Protein AF-A0A7C3UR69-F1 (afdb_monomer)

Foldseek 3Di:
DDDDDDDDDDDDDDDDPDPPDPDFDAAWADEPAKIQHGQTQFFRARAWMWGAQVVVRWIKIWGAPVVDGQKGKWKDKQNRTDTRGNWAWDDDVNHKIKTWDDDPQKIWIWTWHDDYPDNDIDIDIDIDGRDPDDIDMAIEMEGGTDWMWIDDPDTGTDDFDKAWEDEPPAQFIKIFTDHPHTRDIDTDGDDPRHDYHYPPDDDYDYDDD

Sequence (209 aa):
MFKFLFLLLIVSIISCKEVECQKIKYLATGNEYISIPTIRQNDAGIEKINFILMRYNGLIELSGDGNNHFIMPYIEVNNKCINIKNPKWIRDKFWIPNYNLEYQNIEIKGIIFTPVNERGLVYQLQLTNKSNSSLDLFAGIKVSWNNTYLTIYSHKQIIGNKKVIKPTWLNGIVIEFYTEVPTFAIAFGTEENKLLKIIPKEIFENGND

Nearest PDB structures (foldseek):
  5h3z-assembly1_A  TM=6.238E-01  e=3.292E-01  Lachnoclostridium phytofermentans ISDg
  5h42-assembly1_A  TM=6.127E-01  e=1.457E+00  Lachnoclostridium phytofermentans ISDg

pLDDT: mean 83.24, std 19.53, range [30.81, 97.88]

Secondary structure (DSSP, 8-state):
-------------------------EEEEE-SSEEEEEEETTT--EEEEEEEEGGGTEEEEEE--SSS-SEEEEEEETTEEEPP-SPEEEEETTTEEEEEEEETTEEEEEEEE--TT-SS-EEEEEEEE-SSS---EEEEEEE---EEEEESSSEEEPP-EEEEEE-SSSSEEEEEEESSSEEEEEEEE--TT-EEEESS---EEE---

Radius of gyration: 21.19 Å; Cα contacts (8 Å, |Δi|>4): 435; chains: 1; bounding box: 82×32×46 Å

Mean predicted aligned error: 9.24 Å

Solvent-accessible surface area (backbone atoms only — not comparable to full-atom values): 12362 Å² total; per-residue (Å²): 138,88,81,84,82,84,83,84,82,86,83,80,86,77,86,70,81,81,72,87,64,85,76,85,52,67,44,56,42,54,44,99,50,36,37,31,72,34,32,34,50,52,48,65,24,29,41,33,40,34,33,70,42,75,94,73,68,23,38,36,38,40,21,21,75,82,85,46,35,23,35,29,72,37,39,30,50,73,89,39,77,56,80,64,65,67,43,51,75,47,53,53,96,77,50,33,48,32,34,45,38,78,55,91,55,30,43,39,37,38,38,47,46,34,55,81,100,45,91,50,72,46,78,47,76,46,79,43,79,72,55,99,62,94,76,53,77,46,52,37,40,30,42,19,80,66,43,40,31,42,35,74,93,56,85,38,79,57,85,63,51,75,47,41,32,43,48,88,90,45,62,47,39,32,43,36,39,25,67,95,51,86,71,53,71,49,76,50,73,51,68,90,95,54,51,79,48,67,46,75,87,63,72,74,46,76,51,80,128

Structure (mmCIF, N/CA/C/O backbone):
data_AF-A0A7C3UR69-F1
#
_entry.id   AF-A0A7C3UR69-F1
#
loop_
_atom_site.group_PDB
_atom_site.id
_atom_site.type_symbol
_atom_site.label_atom_id
_atom_site.label_alt_id
_atom_site.label_comp_id
_atom_site.label_asym_id
_atom_site.label_entity_id
_atom_site.label_seq_id
_atom_site.pdbx_PDB_ins_code
_atom_site.Cartn_x
_atom_site.Cartn_y
_atom_site.Cartn_z
_atom_site.occupancy
_atom_site.B_iso_or_equiv
_atom_site.auth_seq_id
_atom_site.auth_comp_id
_atom_site.auth_asym_id
_atom_site.auth_atom_id
_atom_site.pdbx_PDB_model_num
ATOM 1 N N . MET A 1 1 ? 55.865 -8.353 -17.029 1.00 38.75 1 MET A N 1
ATOM 2 C CA . MET A 1 1 ? 56.286 -7.300 -16.080 1.00 38.75 1 MET A CA 1
ATOM 3 C C . MET A 1 1 ? 55.033 -6.775 -15.384 1.00 38.75 1 MET A C 1
ATOM 5 O O . MET A 1 1 ? 54.351 -5.920 -15.928 1.00 38.75 1 MET A O 1
ATOM 9 N N . PHE A 1 2 ? 54.654 -7.383 -14.256 1.00 32.25 2 PHE A N 1
ATOM 10 C CA . PHE A 1 2 ? 53.452 -7.023 -13.494 1.00 32.25 2 PHE A CA 1
ATOM 11 C C . PHE A 1 2 ? 53.776 -5.860 -12.548 1.00 32.25 2 PHE A C 1
ATOM 13 O O . PHE A 1 2 ? 54.676 -5.980 -11.722 1.00 32.25 2 PHE A O 1
ATOM 20 N N . LYS A 1 3 ? 53.052 -4.742 -12.661 1.00 35.66 3 LYS A N 1
ATOM 21 C CA . LYS A 1 3 ? 53.040 -3.668 -11.657 1.00 35.66 3 LYS A CA 1
ATOM 22 C C . LYS A 1 3 ? 51.684 -3.705 -10.958 1.00 35.66 3 LYS A C 1
ATOM 24 O O . LYS A 1 3 ? 50.692 -3.253 -11.517 1.00 35.66 3 LYS A O 1
ATOM 29 N N . PHE A 1 4 ? 51.650 -4.272 -9.755 1.00 34.94 4 PHE A N 1
ATOM 30 C CA . PHE A 1 4 ? 50.529 -4.103 -8.835 1.00 34.94 4 PHE A CA 1
ATOM 31 C C . PHE A 1 4 ? 50.637 -2.722 -8.181 1.00 34.94 4 PHE A C 1
ATOM 33 O O . PHE A 1 4 ? 51.662 -2.385 -7.590 1.00 34.94 4 PHE A O 1
ATOM 40 N N . LEU A 1 5 ? 49.583 -1.921 -8.323 1.00 35.44 5 LEU A N 1
ATOM 41 C CA . LEU A 1 5 ? 49.396 -0.653 -7.629 1.00 35.44 5 LEU A CA 1
ATOM 42 C C . LEU A 1 5 ? 48.752 -0.967 -6.268 1.00 35.44 5 LEU A C 1
ATOM 44 O O . LEU A 1 5 ? 47.616 -1.431 -6.220 1.00 35.44 5 LEU A O 1
ATOM 48 N N . PHE A 1 6 ? 49.480 -0.765 -5.170 1.00 35.78 6 PHE A N 1
ATOM 49 C CA . PHE A 1 6 ? 48.919 -0.861 -3.819 1.00 35.78 6 PHE A CA 1
ATOM 50 C C . PHE A 1 6 ? 48.118 0.412 -3.512 1.00 35.78 6 PHE A C 1
ATOM 52 O O . PHE A 1 6 ? 48.671 1.511 -3.528 1.00 35.78 6 PHE A O 1
ATOM 59 N N . LEU A 1 7 ? 46.822 0.263 -3.227 1.00 34.69 7 LEU A N 1
ATOM 60 C CA . LEU A 1 7 ? 45.967 1.336 -2.719 1.00 34.69 7 LEU A CA 1
ATOM 61 C C . LEU A 1 7 ? 46.032 1.319 -1.182 1.00 34.69 7 LEU A C 1
ATOM 63 O O . LEU A 1 7 ? 45.623 0.342 -0.555 1.00 34.69 7 LEU A O 1
ATOM 67 N N . LEU A 1 8 ? 46.569 2.379 -0.577 1.00 31.52 8 LEU A N 1
ATOM 68 C CA . LEU A 1 8 ? 46.604 2.564 0.875 1.00 31.52 8 LEU A CA 1
ATOM 69 C C . LEU A 1 8 ? 45.268 3.181 1.323 1.00 31.52 8 LEU A C 1
ATOM 71 O O . LEU A 1 8 ? 44.929 4.282 0.892 1.00 31.52 8 LEU A O 1
ATOM 75 N N . LEU A 1 9 ? 44.502 2.486 2.166 1.00 31.36 9 LEU A N 1
ATOM 76 C CA . LEU A 1 9 ? 43.210 2.959 2.673 1.00 31.36 9 LEU A CA 1
ATOM 77 C C . LEU A 1 9 ? 43.389 3.410 4.128 1.00 31.36 9 LEU A C 1
ATOM 79 O O . LEU A 1 9 ? 43.529 2.588 5.030 1.00 31.36 9 LEU A O 1
ATOM 83 N N . ILE A 1 10 ? 43.438 4.725 4.351 1.00 40.34 10 ILE A N 1
ATOM 84 C CA . ILE A 1 10 ? 43.471 5.322 5.692 1.00 40.34 10 ILE A CA 1
ATOM 85 C C . ILE A 1 10 ? 42.020 5.483 6.154 1.00 40.34 10 ILE A C 1
ATOM 87 O O . ILE A 1 10 ? 41.283 6.304 5.612 1.00 40.34 10 ILE A O 1
ATOM 91 N N . VAL A 1 11 ? 41.601 4.688 7.141 1.00 36.97 11 VAL A N 1
ATOM 92 C CA . VAL A 1 11 ? 40.293 4.830 7.795 1.00 36.97 11 VAL A CA 1
ATOM 93 C C . VAL A 1 11 ? 40.467 5.673 9.054 1.00 36.97 11 VAL A C 1
ATOM 95 O O . VAL A 1 11 ? 40.941 5.190 10.079 1.00 36.97 11 VAL A O 1
ATOM 98 N N . SER A 1 12 ? 40.062 6.936 8.983 1.00 30.81 12 SER A N 1
ATOM 99 C CA . SER A 1 12 ? 39.902 7.798 10.156 1.00 30.81 12 SER A CA 1
ATOM 100 C C . SER A 1 12 ? 38.480 7.620 10.692 1.00 30.81 12 SER A C 1
ATOM 102 O O . SER A 1 12 ? 37.527 8.110 10.089 1.00 30.81 12 SER A O 1
ATOM 104 N N . ILE A 1 13 ? 38.308 6.909 11.809 1.00 44.84 13 ILE A N 1
ATOM 105 C CA . ILE A 1 13 ? 37.002 6.794 12.477 1.00 44.84 13 ILE A CA 1
ATOM 106 C C . ILE A 1 13 ? 36.775 8.072 13.288 1.00 44.84 13 ILE A C 1
ATOM 108 O O . ILE A 1 13 ? 37.295 8.224 14.391 1.00 44.84 13 ILE A O 1
ATOM 112 N N . ILE A 1 14 ? 35.993 9.002 12.740 1.00 46.53 14 ILE A N 1
ATOM 113 C CA . ILE A 1 14 ? 35.429 10.114 13.507 1.00 46.53 14 ILE A CA 1
ATOM 114 C C . ILE A 1 14 ? 34.143 9.587 14.146 1.00 46.53 14 ILE A C 1
ATOM 116 O O . ILE A 1 14 ? 33.137 9.395 13.467 1.00 46.53 14 ILE A O 1
ATOM 120 N N . SER A 1 15 ? 34.183 9.315 15.451 1.00 37.56 15 SER A N 1
ATOM 121 C CA . SER A 1 15 ? 32.980 8.993 16.223 1.00 37.56 15 SER A CA 1
ATOM 122 C C . SER A 1 15 ? 32.136 10.261 16.368 1.00 37.56 15 SER A C 1
ATOM 124 O O . SER A 1 15 ? 32.450 11.149 17.161 1.00 37.56 15 SER A O 1
ATOM 126 N N . CYS A 1 16 ? 31.095 10.382 15.543 1.00 35.00 16 CYS A N 1
ATOM 127 C CA . CYS A 1 16 ? 30.062 11.399 15.695 1.00 35.00 16 CYS A CA 1
ATOM 128 C C . CYS A 1 16 ? 28.986 10.834 16.633 1.00 35.00 16 CYS A C 1
ATOM 130 O O . CYS A 1 16 ? 28.477 9.742 16.385 1.00 35.00 16 CYS A O 1
ATOM 132 N N . LYS A 1 17 ? 28.667 11.548 17.721 1.00 40.09 17 LYS A N 1
ATOM 133 C CA . LYS A 1 17 ? 27.571 11.186 18.635 1.00 40.09 17 LYS A CA 1
ATOM 134 C C . LYS A 1 17 ? 26.289 10.966 17.828 1.00 40.09 17 LYS A C 1
ATOM 136 O O . LYS A 1 17 ? 25.877 11.865 17.097 1.00 40.09 17 LYS A O 1
ATOM 141 N N . GLU A 1 18 ? 25.665 9.800 17.990 1.00 45.72 18 GLU A N 1
ATOM 142 C CA . GLU A 1 18 ? 24.335 9.525 17.449 1.00 45.72 18 GLU A CA 1
ATOM 143 C C . GLU A 1 18 ? 23.361 10.578 17.988 1.00 45.72 18 GLU A C 1
ATOM 145 O O . GLU A 1 18 ? 23.031 10.613 19.173 1.00 45.72 18 GLU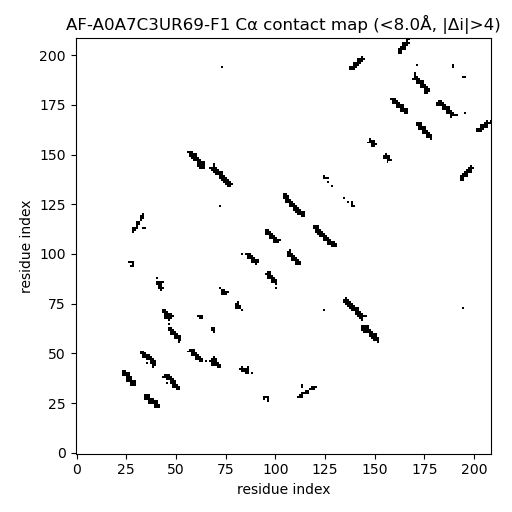 A O 1
ATOM 150 N N . VAL A 1 19 ? 22.928 11.478 17.108 1.00 49.34 19 VAL A N 1
ATOM 151 C CA . VAL A 1 19 ? 21.711 12.250 17.329 1.00 49.34 19 VAL A CA 1
ATOM 152 C C . VA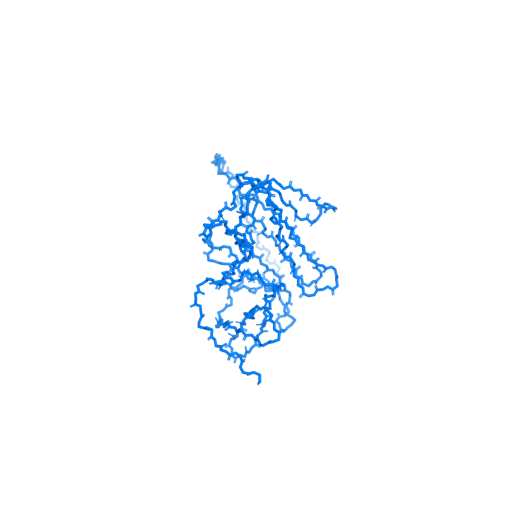L A 1 19 ? 20.585 11.228 17.333 1.00 49.34 19 VAL A C 1
ATOM 154 O O . VAL A 1 19 ? 20.427 10.480 16.367 1.00 49.34 19 VAL A O 1
ATOM 157 N N . GLU A 1 20 ? 19.829 11.168 18.425 1.00 42.66 20 GLU A N 1
ATOM 158 C CA . GLU A 1 20 ? 18.689 10.269 18.582 1.00 42.66 20 GLU A CA 1
ATOM 159 C C . GLU A 1 20 ? 17.540 10.740 17.667 1.00 42.66 20 GLU A C 1
ATOM 161 O O . GLU A 1 20 ? 16.547 11.331 18.084 1.00 42.66 20 GLU A O 1
ATOM 166 N N . CYS A 1 21 ? 17.703 10.538 16.360 1.00 47.34 21 CYS A N 1
ATOM 167 C CA . CYS A 1 21 ? 16.632 10.677 15.391 1.00 47.34 21 CYS A CA 1
ATOM 168 C C . CYS A 1 21 ? 15.616 9.575 15.686 1.00 47.34 21 CYS A C 1
ATOM 170 O O . CYS A 1 21 ? 15.978 8.398 15.727 1.00 47.34 21 CYS A O 1
ATOM 172 N N . GLN A 1 22 ? 14.342 9.934 15.871 1.00 55.78 22 GLN A N 1
ATOM 173 C CA . GLN A 1 22 ? 13.261 8.956 15.978 1.00 55.78 22 GLN A CA 1
ATOM 174 C C . GLN A 1 22 ? 13.346 7.977 14.800 1.00 55.78 22 GLN A C 1
ATOM 176 O O . GLN A 1 22 ? 13.063 8.325 13.653 1.00 55.78 22 GLN A O 1
ATOM 181 N N . LYS A 1 23 ? 13.795 6.750 15.077 1.00 73.31 23 LYS A N 1
ATOM 182 C CA . LYS A 1 23 ? 14.054 5.748 14.046 1.00 73.31 23 LYS A CA 1
ATOM 183 C C . LYS A 1 23 ? 12.719 5.299 13.465 1.00 73.31 23 LYS A C 1
ATOM 185 O O . LYS A 1 23 ? 11.963 4.588 14.129 1.00 73.31 23 LYS A O 1
ATOM 190 N N . ILE A 1 24 ? 12.425 5.725 12.238 1.00 83.62 24 ILE A N 1
ATOM 191 C CA . ILE A 1 24 ? 11.232 5.281 11.514 1.00 83.62 24 ILE A CA 1
ATOM 192 C C . ILE A 1 24 ? 11.308 3.758 11.376 1.00 83.62 24 ILE A C 1
ATOM 194 O O . ILE A 1 24 ? 12.314 3.209 10.921 1.00 83.62 24 ILE A O 1
ATOM 198 N N . LYS A 1 25 ? 10.256 3.067 11.823 1.00 93.56 25 LYS A N 1
ATOM 199 C CA . LYS A 1 25 ? 10.169 1.606 11.777 1.00 93.56 25 LYS A CA 1
ATOM 200 C C . LYS A 1 25 ? 9.335 1.168 10.583 1.00 93.56 25 LYS A C 1
ATOM 202 O O . LYS A 1 25 ? 8.234 1.680 10.369 1.00 93.56 25 LYS A O 1
ATOM 207 N N . TYR A 1 26 ? 9.838 0.166 9.875 1.00 95.12 26 TYR A N 1
ATOM 208 C CA . TYR A 1 26 ? 9.178 -0.424 8.719 1.00 95.12 26 TYR A CA 1
ATOM 209 C C . TYR A 1 26 ? 8.839 -1.895 8.957 1.00 95.12 26 TYR A C 1
ATOM 211 O O . TYR A 1 26 ? 9.453 -2.576 9.786 1.00 95.12 26 TYR A O 1
ATOM 219 N N . LEU A 1 27 ? 7.833 -2.379 8.241 1.00 96.38 27 LEU A N 1
ATOM 220 C CA . LEU A 1 27 ? 7.552 -3.794 8.034 1.00 96.38 27 LEU A CA 1
ATOM 221 C C . LEU A 1 27 ? 7.692 -4.103 6.543 1.00 96.38 27 LEU A C 1
ATOM 223 O O . LEU A 1 27 ? 7.579 -3.205 5.711 1.00 96.38 27 LEU A O 1
ATOM 227 N N . ALA A 1 28 ? 7.912 -5.375 6.231 1.00 95.88 28 ALA A N 1
ATOM 228 C CA . ALA A 1 28 ? 7.977 -5.860 4.865 1.00 95.88 28 ALA A CA 1
ATOM 229 C C . ALA A 1 28 ? 7.119 -7.118 4.711 1.00 95.88 28 ALA A C 1
ATOM 231 O O . ALA A 1 28 ? 6.954 -7.879 5.668 1.00 95.88 28 ALA A O 1
ATOM 232 N N . THR A 1 29 ? 6.583 -7.319 3.511 1.00 96.38 29 THR A N 1
ATOM 233 C CA . THR A 1 29 ? 5.909 -8.551 3.079 1.00 96.38 29 THR A CA 1
ATOM 234 C C . THR A 1 29 ? 6.045 -8.692 1.561 1.00 96.38 29 THR A C 1
ATOM 236 O O . THR A 1 29 ? 6.424 -7.734 0.887 1.00 96.38 29 THR A O 1
ATOM 239 N N . GLY A 1 30 ? 5.791 -9.869 1.005 1.00 95.88 30 GLY A N 1
ATOM 240 C CA . GLY A 1 30 ? 5.949 -10.118 -0.425 1.00 95.88 30 GLY A CA 1
ATOM 241 C C . GLY A 1 30 ? 5.691 -11.572 -0.797 1.00 95.88 30 GLY A C 1
ATOM 242 O O . GLY A 1 30 ? 5.688 -12.447 0.069 1.00 95.88 30 GLY A O 1
ATOM 243 N N . ASN A 1 31 ? 5.504 -11.796 -2.093 1.00 95.00 31 ASN A N 1
ATOM 244 C CA . ASN A 1 31 ? 5.402 -13.107 -2.718 1.00 95.00 31 ASN A CA 1
ATOM 245 C C . ASN A 1 31 ? 6.401 -13.199 -3.890 1.00 95.00 31 ASN A C 1
ATOM 247 O O . ASN A 1 31 ? 7.288 -12.357 -4.041 1.00 95.00 31 ASN A O 1
ATOM 251 N N . GLU A 1 32 ? 6.277 -14.225 -4.724 1.00 94.00 32 GLU A N 1
ATOM 252 C CA . GLU A 1 32 ? 7.144 -14.475 -5.877 1.00 94.00 32 GLU A CA 1
ATOM 253 C C . GLU A 1 32 ? 7.015 -13.452 -7.025 1.00 94.00 32 GLU A C 1
ATOM 255 O O . GLU A 1 32 ? 7.870 -13.425 -7.911 1.00 94.00 32 GLU A O 1
ATOM 260 N N . TYR A 1 33 ? 5.987 -12.596 -7.015 1.00 95.00 33 TYR A N 1
ATOM 261 C CA . TYR A 1 33 ? 5.720 -11.607 -8.068 1.00 95.00 33 TYR A CA 1
ATOM 262 C C . TYR A 1 33 ? 5.932 -10.160 -7.619 1.00 95.00 33 TYR A C 1
ATOM 264 O O . TYR A 1 33 ? 6.411 -9.335 -8.400 1.00 95.00 33 TYR A O 1
ATOM 272 N N . ILE A 1 34 ? 5.554 -9.838 -6.382 1.00 96.62 34 ILE A N 1
ATOM 273 C CA . ILE A 1 34 ? 5.544 -8.479 -5.847 1.00 96.62 34 ILE A CA 1
ATOM 274 C C . ILE A 1 34 ? 6.063 -8.455 -4.410 1.00 96.62 34 ILE A C 1
ATOM 276 O O . ILE A 1 34 ? 5.787 -9.332 -3.593 1.00 96.62 34 ILE A O 1
ATOM 280 N N . SER A 1 35 ? 6.800 -7.401 -4.084 1.00 96.75 35 SER A N 1
ATOM 281 C CA . SER A 1 35 ? 7.308 -7.139 -2.742 1.0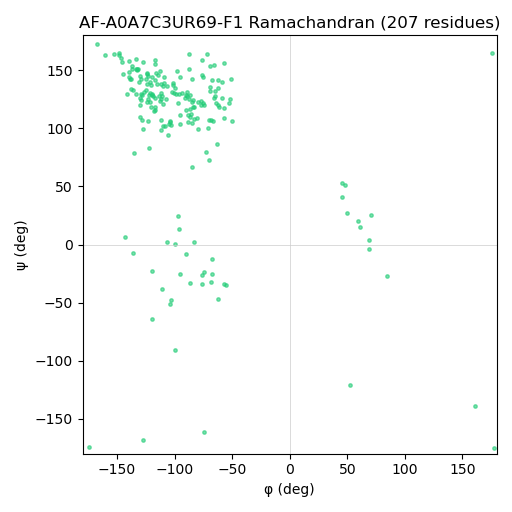0 96.75 35 SER A CA 1
ATOM 282 C C . SER A 1 35 ? 6.871 -5.764 -2.254 1.00 96.75 35 SER A C 1
ATOM 284 O O . SER A 1 35 ? 6.744 -4.814 -3.026 1.00 96.75 35 SER A O 1
ATOM 286 N N . ILE A 1 36 ? 6.651 -5.668 -0.948 1.00 97.56 36 ILE A N 1
ATOM 287 C CA . ILE A 1 36 ? 6.263 -4.458 -0.230 1.00 97.56 36 ILE A CA 1
ATOM 288 C C . ILE A 1 36 ? 7.340 -4.219 0.835 1.00 97.56 36 ILE A C 1
ATOM 290 O O . ILE A 1 36 ? 7.187 -4.666 1.974 1.00 97.56 36 ILE A O 1
ATOM 294 N N . PRO A 1 37 ? 8.476 -3.595 0.478 1.00 95.81 37 PRO A N 1
ATOM 295 C CA . PRO A 1 37 ? 9.633 -3.496 1.369 1.00 95.81 37 PRO A CA 1
ATOM 296 C C . PRO A 1 37 ? 9.454 -2.485 2.511 1.00 95.81 37 PRO A C 1
ATOM 298 O O . PRO A 1 37 ? 10.139 -2.591 3.528 1.00 95.81 37 PRO A O 1
ATOM 301 N N . THR A 1 38 ? 8.570 -1.496 2.351 1.00 96.25 38 THR A N 1
ATOM 302 C CA . THR A 1 38 ? 8.467 -0.349 3.265 1.00 96.25 38 THR A CA 1
ATOM 303 C C . THR A 1 38 ? 7.018 -0.027 3.625 1.00 96.25 38 THR A C 1
ATOM 305 O O . THR A 1 38 ? 6.414 0.924 3.134 1.00 96.25 38 THR A O 1
ATOM 308 N N . ILE A 1 39 ? 6.461 -0.813 4.548 1.00 97.31 39 ILE A N 1
ATOM 309 C CA . ILE A 1 39 ? 5.219 -0.478 5.257 1.00 97.31 39 ILE A CA 1
ATOM 310 C C . ILE A 1 39 ? 5.598 0.329 6.496 1.00 97.31 39 ILE A C 1
ATOM 312 O O . ILE A 1 39 ? 6.210 -0.206 7.425 1.00 97.31 39 ILE A O 1
ATOM 316 N N . ARG A 1 40 ? 5.260 1.616 6.532 1.00 95.94 40 ARG A N 1
ATOM 317 C CA . ARG A 1 40 ? 5.608 2.497 7.647 1.00 95.94 40 ARG A CA 1
ATOM 318 C C . ARG A 1 40 ? 4.723 2.212 8.855 1.00 95.94 40 ARG A C 1
ATOM 320 O O . ARG A 1 40 ? 3.505 2.354 8.807 1.00 95.94 40 ARG A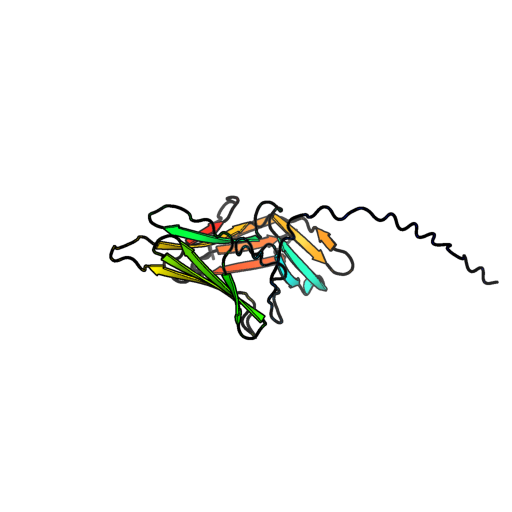 O 1
ATOM 327 N N . GLN A 1 41 ? 5.340 1.858 9.982 1.00 95.94 41 GLN A N 1
ATOM 328 C CA . GLN A 1 41 ? 4.586 1.469 11.176 1.00 95.94 41 GLN A CA 1
ATOM 329 C C . GLN A 1 41 ? 3.805 2.625 11.808 1.00 95.94 41 GLN A C 1
ATOM 331 O O . GLN A 1 41 ? 2.812 2.383 12.484 1.00 95.94 41 GLN A O 1
ATOM 336 N N . ASN A 1 42 ? 4.238 3.871 11.613 1.00 95.00 42 ASN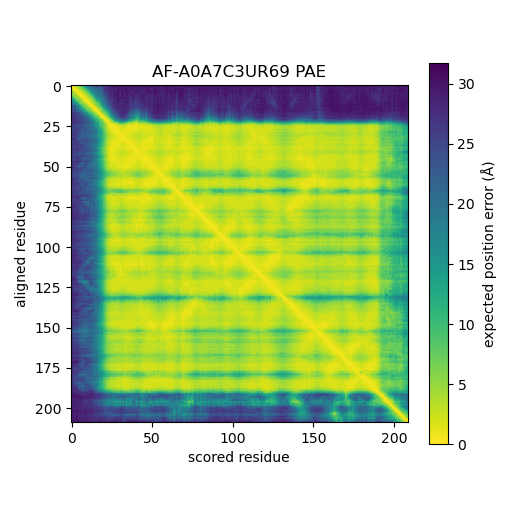 A N 1
ATOM 337 C CA . ASN A 1 42 ? 3.599 5.024 12.246 1.00 95.00 42 ASN A CA 1
ATOM 338 C C . ASN A 1 42 ? 2.188 5.293 11.700 1.00 95.00 42 ASN A C 1
ATOM 340 O O . ASN A 1 42 ? 1.333 5.769 12.433 1.00 95.00 42 ASN A O 1
ATOM 344 N N . ASP A 1 43 ? 1.931 5.012 10.428 1.00 95.06 43 ASP A N 1
ATOM 345 C CA . ASP A 1 43 ? 0.693 5.429 9.761 1.00 95.06 43 ASP A CA 1
ATOM 346 C C . ASP A 1 43 ? 0.140 4.402 8.766 1.00 95.06 43 ASP A C 1
ATOM 348 O O . ASP A 1 43 ? -0.848 4.673 8.088 1.00 95.06 43 ASP A O 1
ATOM 352 N N . ALA A 1 44 ? 0.743 3.211 8.715 1.00 96.44 44 ALA A N 1
ATOM 353 C CA . ALA A 1 44 ? 0.342 2.094 7.863 1.00 96.44 44 ALA A CA 1
ATOM 354 C C . ALA A 1 44 ? 0.357 2.401 6.353 1.00 96.44 44 ALA A C 1
ATOM 356 O O . ALA A 1 44 ? -0.270 1.687 5.565 1.00 96.44 44 ALA A O 1
ATOM 357 N N . GLY A 1 45 ? 1.094 3.438 5.947 1.00 96.31 45 GLY A N 1
ATOM 358 C CA . GLY A 1 45 ? 1.361 3.740 4.547 1.00 96.31 45 GLY A CA 1
ATOM 359 C C . GLY A 1 45 ? 2.406 2.797 3.950 1.00 96.31 45 GLY A C 1
ATOM 360 O O . GLY A 1 45 ? 3.356 2.389 4.620 1.00 96.31 45 GLY A O 1
ATOM 361 N N . ILE A 1 46 ? 2.222 2.446 2.682 1.00 97.38 46 ILE A N 1
ATOM 362 C CA . ILE A 1 46 ? 3.191 1.720 1.865 1.00 97.38 46 ILE A CA 1
ATOM 363 C C . ILE A 1 46 ? 3.976 2.757 1.071 1.00 97.38 46 ILE A C 1
ATOM 365 O O . ILE A 1 46 ? 3.438 3.391 0.163 1.00 97.38 46 ILE A O 1
ATOM 369 N N . GLU A 1 47 ? 5.255 2.922 1.387 1.00 96.50 47 GLU A N 1
ATOM 370 C CA . GLU A 1 47 ? 6.101 3.890 0.688 1.00 96.50 47 GLU A CA 1
ATOM 371 C C . GLU A 1 47 ? 6.519 3.382 -0.692 1.00 96.50 47 GLU A C 1
ATOM 373 O O . GLU A 1 47 ? 6.660 4.183 -1.618 1.00 96.50 47 GLU A O 1
ATOM 378 N N . LYS A 1 48 ? 6.724 2.064 -0.819 1.00 96.38 48 LYS A N 1
ATOM 379 C CA . LYS A 1 48 ? 7.272 1.436 -2.021 1.00 96.38 48 LYS A CA 1
ATOM 380 C C . LYS A 1 48 ? 6.653 0.071 -2.293 1.00 96.38 48 LYS A C 1
ATOM 382 O O . LYS A 1 48 ? 6.379 -0.682 -1.355 1.00 96.38 48 LYS A O 1
ATOM 387 N N . ILE A 1 49 ? 6.512 -0.263 -3.572 1.00 97.50 49 ILE A N 1
ATOM 388 C CA . ILE A 1 49 ? 6.275 -1.632 -4.045 1.00 97.50 49 ILE A CA 1
ATOM 389 C C . ILE A 1 49 ? 7.261 -1.970 -5.154 1.00 97.50 49 ILE A C 1
ATOM 391 O O . ILE A 1 49 ? 7.578 -1.103 -5.971 1.00 97.50 49 ILE A O 1
ATOM 395 N N . ASN A 1 50 ? 7.702 -3.229 -5.210 1.00 97.50 50 ASN A N 1
ATOM 396 C CA . ASN A 1 50 ? 8.627 -3.676 -6.244 1.00 97.50 50 ASN A CA 1
ATOM 397 C C . ASN A 1 50 ? 8.144 -4.948 -6.936 1.00 97.50 50 ASN A C 1
ATOM 399 O O . ASN A 1 50 ? 7.646 -5.858 -6.277 1.00 97.50 50 ASN A O 1
ATOM 403 N N . PHE A 1 51 ? 8.367 -5.044 -8.242 1.00 97.38 51 PHE A N 1
ATOM 404 C CA . PHE A 1 51 ? 8.115 -6.240 -9.048 1.00 97.38 51 PHE A CA 1
ATOM 405 C C . PHE A 1 51 ? 9.164 -6.355 -10.154 1.00 97.38 51 PHE A C 1
ATOM 407 O O . PHE A 1 51 ? 9.786 -5.365 -10.542 1.00 97.38 51 PHE A O 1
ATOM 414 N N . ILE A 1 52 ? 9.390 -7.561 -10.670 1.00 95.75 52 ILE A N 1
ATOM 415 C CA . ILE A 1 52 ? 10.372 -7.764 -11.739 1.00 95.75 52 ILE A CA 1
ATOM 416 C C . ILE A 1 52 ? 9.691 -7.589 -13.094 1.00 95.75 52 ILE A C 1
ATOM 418 O O . ILE A 1 52 ? 8.691 -8.245 -13.385 1.00 95.75 52 ILE A O 1
ATOM 422 N N . LEU A 1 53 ? 10.264 -6.745 -13.952 1.00 94.19 53 LEU A N 1
ATOM 423 C CA . LEU A 1 53 ? 9.815 -6.599 -15.330 1.00 94.19 53 LEU A CA 1
ATOM 424 C C . LEU A 1 53 ? 10.782 -7.314 -16.274 1.00 94.19 53 LEU A C 1
ATOM 426 O O . LEU A 1 53 ? 11.874 -6.825 -16.564 1.00 94.19 53 LEU A O 1
ATOM 430 N N . MET A 1 54 ? 10.350 -8.468 -16.787 1.00 89.62 54 MET A N 1
ATOM 431 C CA . MET A 1 54 ? 11.167 -9.346 -17.638 1.00 89.62 54 MET A CA 1
ATOM 432 C C . MET A 1 54 ? 11.699 -8.649 -18.894 1.00 89.62 54 MET A C 1
ATOM 434 O O . MET A 1 54 ? 12.829 -8.898 -19.290 1.00 89.62 54 MET A O 1
ATOM 438 N N . ARG A 1 55 ? 10.949 -7.708 -19.485 1.00 89.50 55 ARG A N 1
ATOM 439 C CA . ARG A 1 55 ? 11.423 -6.930 -20.646 1.00 89.50 55 ARG A CA 1
ATOM 440 C C . ARG A 1 55 ? 12.759 -6.220 -20.381 1.00 89.50 55 ARG A C 1
ATOM 442 O O . ARG A 1 55 ? 13.561 -6.097 -21.300 1.00 89.50 55 ARG A O 1
ATOM 449 N N . TYR A 1 56 ? 12.990 -5.757 -19.153 1.00 88.25 56 TYR A N 1
ATOM 450 C CA . TYR A 1 56 ? 14.229 -5.076 -18.767 1.00 88.25 56 TYR A CA 1
ATOM 451 C C . TYR A 1 56 ? 15.150 -5.934 -17.898 1.00 88.25 56 TYR A C 1
ATOM 453 O O . TYR A 1 56 ? 16.196 -5.441 -17.484 1.00 88.25 56 TYR A O 1
ATOM 461 N N . ASN A 1 57 ? 14.779 -7.190 -17.609 1.00 92.00 57 ASN A N 1
ATOM 462 C CA . ASN A 1 57 ? 15.496 -8.077 -16.685 1.00 92.00 57 ASN A CA 1
ATOM 463 C C . ASN A 1 57 ? 15.888 -7.375 -15.373 1.00 92.00 57 ASN A C 1
ATOM 465 O O . ASN A 1 57 ? 17.004 -7.526 -14.878 1.00 92.00 57 ASN A O 1
ATOM 469 N N . GLY A 1 58 ? 14.979 -6.560 -14.835 1.00 95.19 58 GLY A N 1
ATOM 470 C CA . GLY A 1 58 ? 15.273 -5.699 -13.699 1.00 95.19 58 GLY A CA 1
ATOM 471 C C . GLY A 1 58 ? 14.085 -5.500 -12.777 1.00 95.19 58 GLY A C 1
ATOM 472 O O . GLY A 1 58 ? 12.927 -5.720 -13.145 1.00 95.19 58 GLY A O 1
ATOM 473 N N . LEU A 1 59 ? 14.405 -5.081 -11.558 1.00 97.19 59 LEU A N 1
ATOM 474 C CA . LEU A 1 59 ? 13.432 -4.749 -10.533 1.00 97.19 59 LEU A CA 1
ATOM 475 C C . LEU A 1 59 ? 12.885 -3.346 -10.794 1.00 97.19 59 LEU A C 1
ATOM 477 O O . LEU A 1 59 ? 13.653 -2.383 -10.838 1.00 97.19 59 LEU A O 1
ATOM 481 N N . ILE A 1 60 ? 11.571 -3.242 -10.941 1.00 97.75 60 ILE A N 1
ATOM 482 C CA . ILE A 1 60 ? 10.846 -1.978 -10.941 1.00 97.75 60 ILE A CA 1
ATOM 483 C C . ILE A 1 60 ? 10.437 -1.668 -9.506 1.00 97.75 60 ILE A C 1
ATOM 485 O O . ILE A 1 60 ? 9.830 -2.513 -8.858 1.00 97.75 60 ILE A O 1
ATOM 489 N N . GLU A 1 61 ? 10.752 -0.468 -9.029 1.00 97.88 61 GLU A N 1
ATOM 490 C CA . GLU A 1 61 ? 10.279 0.088 -7.757 1.00 97.88 61 GLU A CA 1
ATOM 491 C C . GLU A 1 61 ? 9.372 1.289 -8.043 1.00 97.88 61 GLU A C 1
ATOM 493 O O . GLU A 1 61 ? 9.762 2.214 -8.762 1.00 97.88 61 GLU A O 1
ATOM 498 N N . LEU A 1 62 ? 8.167 1.280 -7.472 1.00 96.94 62 LEU A N 1
ATOM 499 C CA . LEU A 1 62 ? 7.231 2.403 -7.518 1.00 96.94 62 LEU A CA 1
ATOM 500 C C . LEU A 1 62 ? 7.172 3.074 -6.156 1.00 96.94 62 LEU A C 1
ATOM 502 O O . LEU A 1 62 ? 7.089 2.393 -5.136 1.00 96.94 62 LEU A O 1
ATOM 506 N N . SER A 1 63 ? 7.181 4.405 -6.142 1.00 96.06 63 SER A N 1
ATOM 507 C CA . SER A 1 63 ? 7.089 5.182 -4.906 1.00 96.06 63 SER A CA 1
ATOM 508 C C . SER A 1 63 ? 6.364 6.515 -5.090 1.00 96.06 63 SER A C 1
ATOM 510 O O . SER A 1 63 ? 6.193 7.014 -6.210 1.00 96.06 63 SER A O 1
ATOM 512 N N . GLY A 1 64 ? 5.934 7.096 -3.969 1.00 93.19 64 GLY A N 1
ATOM 513 C CA . GLY A 1 64 ? 5.483 8.485 -3.912 1.00 93.19 64 GLY A CA 1
ATOM 514 C C . GLY A 1 64 ? 6.643 9.486 -3.974 1.00 93.19 64 GLY A C 1
ATOM 515 O O . GLY A 1 64 ? 7.747 9.166 -4.415 1.00 93.19 64 GLY A O 1
ATOM 516 N N . ASP A 1 65 ? 6.392 10.725 -3.557 1.00 86.50 65 ASP A N 1
ATOM 517 C CA . ASP A 1 65 ? 7.326 11.863 -3.644 1.00 86.50 65 ASP A CA 1
ATOM 518 C C . ASP A 1 65 ? 8.125 12.110 -2.345 1.00 86.50 65 ASP A C 1
ATOM 520 O O . ASP A 1 65 ? 8.723 13.168 -2.166 1.00 86.50 65 ASP A O 1
ATOM 524 N N . GLY A 1 66 ? 8.117 11.151 -1.415 1.00 79.00 66 GLY A N 1
ATOM 525 C CA . GLY A 1 66 ? 8.764 11.254 -0.101 1.00 79.00 66 GLY A CA 1
ATOM 526 C C . GLY A 1 66 ? 7.914 11.956 0.965 1.00 79.00 66 GLY A C 1
ATOM 527 O O . GLY A 1 66 ? 8.026 11.619 2.142 1.00 79.00 66 GLY A O 1
ATOM 528 N N . ASN A 1 67 ? 7.011 12.857 0.568 1.00 81.75 67 ASN A N 1
ATOM 529 C CA . ASN A 1 67 ? 5.981 13.413 1.453 1.00 81.75 67 ASN A CA 1
ATOM 530 C C . ASN A 1 67 ? 4.727 12.529 1.474 1.00 81.75 67 ASN A C 1
ATOM 532 O O . ASN A 1 67 ? 4.052 12.410 2.498 1.00 81.75 67 ASN A O 1
ATOM 536 N N . ASN A 1 68 ? 4.433 11.895 0.341 1.00 86.12 68 ASN A N 1
ATOM 537 C CA . ASN A 1 68 ? 3.319 10.990 0.136 1.00 86.12 68 ASN A CA 1
ATOM 538 C C . ASN A 1 68 ? 3.810 9.547 -0.004 1.00 86.12 68 ASN A C 1
ATOM 540 O O . ASN A 1 68 ? 4.794 9.261 -0.689 1.00 86.12 68 ASN A O 1
ATOM 544 N N . HIS A 1 69 ? 3.069 8.633 0.616 1.00 92.50 69 HIS A N 1
ATOM 545 C CA . HIS A 1 69 ? 3.202 7.193 0.407 1.00 92.50 69 HIS A CA 1
ATOM 546 C C . HIS A 1 69 ? 2.737 6.795 -0.985 1.00 92.50 69 HIS A C 1
ATOM 548 O O . HIS A 1 69 ? 1.839 7.433 -1.529 1.00 92.50 69 HIS A O 1
ATOM 554 N N . PHE A 1 70 ? 3.269 5.696 -1.520 1.00 95.69 70 PHE A N 1
ATOM 555 C CA . PHE A 1 70 ? 2.736 5.118 -2.749 1.00 95.69 70 PHE A CA 1
ATOM 556 C C . PHE A 1 70 ? 1.288 4.652 -2.569 1.00 95.69 70 PHE A C 1
ATOM 558 O O . PHE A 1 70 ? 0.440 4.989 -3.390 1.00 95.69 70 PHE A O 1
ATOM 565 N N . ILE A 1 71 ? 0.991 3.936 -1.478 1.00 95.19 71 ILE A N 1
ATOM 566 C CA . ILE A 1 71 ? -0.378 3.577 -1.076 1.00 95.19 71 ILE A CA 1
ATOM 567 C C . ILE A 1 71 ? -0.600 4.015 0.372 1.00 95.19 71 ILE A C 1
ATOM 569 O O . ILE A 1 71 ? 0.199 3.703 1.250 1.00 95.19 71 ILE A O 1
ATOM 573 N N . MET A 1 72 ? -1.706 4.700 0.645 1.00 94.31 72 MET A N 1
ATOM 574 C CA . MET A 1 72 ? -2.089 5.141 1.986 1.00 94.31 72 MET A CA 1
ATOM 575 C C . MET A 1 72 ? -3.530 4.720 2.293 1.00 94.31 72 MET A C 1
ATOM 577 O O . MET A 1 72 ? -4.408 5.024 1.488 1.00 94.31 72 MET A O 1
ATOM 581 N N . PRO A 1 73 ? -3.833 4.079 3.435 1.00 93.19 73 PRO A N 1
ATOM 582 C CA . PRO A 1 73 ? -5.217 3.830 3.829 1.00 93.19 73 PRO A CA 1
ATOM 583 C C . PRO A 1 73 ? -6.007 5.141 3.951 1.00 93.19 73 PRO A C 1
ATOM 585 O O . PRO A 1 73 ? -5.513 6.156 4.449 1.00 93.19 73 PRO A O 1
ATOM 588 N N . TYR A 1 74 ? -7.254 5.112 3.492 1.00 91.19 74 TYR A N 1
ATOM 589 C CA . TYR A 1 74 ? -8.200 6.216 3.565 1.00 91.19 74 TYR A CA 1
ATOM 590 C C . TYR A 1 74 ? -9.435 5.787 4.334 1.00 91.19 74 TYR A C 1
ATOM 592 O O . TYR A 1 74 ? -10.087 4.812 3.972 1.00 91.19 74 TYR A O 1
ATOM 600 N N . ILE A 1 75 ? -9.741 6.508 5.405 1.00 90.56 75 ILE A N 1
ATOM 601 C CA . ILE A 1 75 ? -10.876 6.209 6.269 1.00 90.56 75 ILE A CA 1
ATOM 602 C C . ILE A 1 75 ? -11.618 7.512 6.526 1.00 90.56 75 ILE A C 1
ATOM 604 O O . ILE A 1 75 ? -11.002 8.503 6.928 1.00 90.56 75 ILE A O 1
ATOM 608 N N . GLU A 1 76 ? -12.931 7.500 6.325 1.00 89.88 76 GLU A N 1
ATOM 609 C CA . GLU A 1 76 ? -13.822 8.590 6.709 1.00 89.88 76 GLU A CA 1
ATOM 610 C C . GLU A 1 76 ? -14.895 8.094 7.669 1.00 89.88 76 GLU A C 1
ATOM 612 O O . GLU A 1 76 ? -15.437 7.001 7.516 1.00 89.88 76 GLU A O 1
ATOM 617 N N . VAL A 1 77 ? -15.191 8.928 8.662 1.00 89.12 77 VAL A N 1
ATOM 618 C CA . VAL A 1 77 ? -16.260 8.707 9.635 1.00 89.12 77 VAL A CA 1
ATOM 619 C C . VAL A 1 77 ? -17.091 9.971 9.690 1.00 89.12 77 VAL A C 1
ATOM 621 O O . VAL A 1 77 ? -16.556 11.036 10.002 1.00 89.12 77 VAL A O 1
ATOM 624 N N . ASN A 1 78 ? -18.381 9.868 9.369 1.00 88.81 78 ASN A N 1
ATOM 625 C CA . ASN A 1 78 ? -19.296 11.006 9.261 1.00 88.81 78 ASN A CA 1
ATOM 626 C C . ASN A 1 78 ? -18.686 12.149 8.418 1.00 88.81 78 ASN A C 1
ATOM 628 O O . ASN A 1 78 ? -18.594 13.291 8.873 1.00 88.81 78 ASN A O 1
ATOM 632 N N . ASN A 1 79 ? -18.200 11.820 7.213 1.00 86.31 79 ASN A N 1
ATOM 633 C CA . ASN A 1 79 ? -17.538 12.736 6.268 1.00 86.31 79 ASN A CA 1
ATOM 634 C C . ASN A 1 79 ? -16.241 13.401 6.769 1.00 86.31 79 ASN A C 1
ATOM 636 O O . ASN A 1 79 ? -15.762 14.373 6.180 1.00 86.31 79 ASN A O 1
ATOM 640 N N . LYS A 1 80 ? -15.638 12.894 7.850 1.00 89.69 80 LYS A N 1
ATOM 641 C CA . LYS A 1 80 ? -14.355 13.380 8.362 1.00 89.69 80 LYS A CA 1
ATOM 642 C C . LYS A 1 80 ? -13.259 12.345 8.146 1.00 89.69 80 LYS A C 1
ATOM 644 O O . LYS A 1 80 ? -13.319 11.246 8.691 1.00 89.69 80 LYS A O 1
ATOM 649 N N . CYS A 1 81 ? -12.221 12.729 7.403 1.00 89.50 81 CYS A N 1
ATOM 650 C CA . CYS A 1 81 ? -11.040 11.893 7.199 1.00 89.50 81 CYS A CA 1
ATOM 651 C C . CYS A 1 81 ? -10.283 11.680 8.517 1.00 89.50 81 CYS A C 1
ATOM 653 O O . CYS A 1 81 ? -9.964 12.637 9.231 1.00 89.50 81 CYS A O 1
ATOM 655 N N . ILE A 1 82 ? -9.944 10.426 8.800 1.00 90.62 82 ILE A N 1
ATOM 656 C CA . ILE A 1 82 ? -9.114 10.027 9.935 1.00 90.62 82 ILE A CA 1
ATOM 657 C C . ILE A 1 82 ? -7.699 9.754 9.438 1.00 90.62 82 ILE A C 1
ATOM 659 O O . ILE A 1 82 ? -7.495 9.101 8.417 1.00 90.62 82 ILE A O 1
ATOM 663 N N . ASN A 1 83 ? -6.713 10.233 10.195 1.00 90.62 83 ASN A N 1
ATOM 664 C CA . ASN A 1 83 ? -5.314 9.892 9.980 1.00 90.62 83 ASN A CA 1
ATOM 665 C C . ASN A 1 83 ? -4.924 8.761 10.930 1.00 90.62 83 ASN A C 1
ATOM 667 O O . ASN A 1 83 ? -5.004 8.927 12.149 1.00 90.62 83 ASN A O 1
ATOM 671 N N . ILE A 1 84 ? -4.465 7.642 10.374 1.00 92.81 84 ILE A N 1
ATOM 672 C CA . ILE A 1 84 ? -3.863 6.561 11.154 1.00 92.81 84 ILE A CA 1
ATOM 673 C C . ILE A 1 84 ? -2.564 7.082 11.776 1.00 92.81 84 ILE A C 1
ATOM 675 O O . ILE A 1 84 ? -1.721 7.652 11.083 1.00 92.81 84 ILE A O 1
ATOM 679 N N . LYS A 1 85 ? -2.421 6.915 13.093 1.00 93.81 85 LYS A N 1
ATOM 680 C CA . LYS A 1 85 ? -1.218 7.281 13.846 1.00 93.81 85 LYS A CA 1
ATOM 681 C C . LYS A 1 85 ? -0.936 6.232 14.913 1.00 93.81 85 LYS A C 1
ATOM 683 O O . LYS A 1 85 ? -1.823 5.916 15.699 1.00 93.81 85 LYS A O 1
ATOM 688 N N . ASN A 1 86 ? 0.297 5.743 14.952 1.00 93.06 86 ASN A N 1
ATOM 689 C CA . ASN A 1 86 ? 0.810 4.750 15.895 1.00 93.06 86 ASN A CA 1
ATOM 690 C C . ASN A 1 86 ? -0.122 3.539 16.123 1.00 93.06 86 ASN A C 1
ATOM 692 O O . ASN A 1 86 ? -0.448 3.236 17.274 1.00 93.06 86 ASN A O 1
ATOM 696 N N . PRO A 1 87 ? -0.581 2.840 15.066 1.00 96.44 87 PRO A N 1
ATOM 697 C CA . PRO A 1 87 ? -1.387 1.641 15.246 1.00 96.44 87 PRO A CA 1
ATOM 698 C C .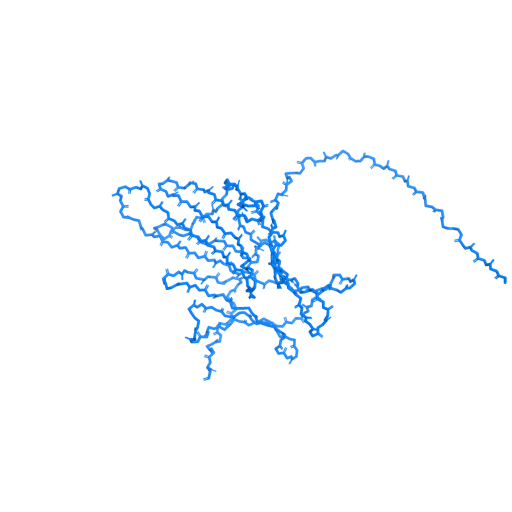 PRO A 1 87 ? -0.562 0.521 15.909 1.00 96.44 87 PRO A C 1
ATOM 700 O O . PRO A 1 87 ? 0.667 0.471 15.807 1.00 96.44 87 PRO A O 1
ATOM 703 N N . LYS A 1 88 ? -1.240 -0.398 16.603 1.00 97.12 88 LYS A N 1
ATOM 704 C CA . LYS A 1 88 ? -0.598 -1.553 17.245 1.00 97.12 88 LYS A CA 1
ATOM 705 C C . LYS A 1 88 ? -0.402 -2.655 16.214 1.00 97.12 88 LYS A C 1
ATOM 707 O O . LYS A 1 88 ? -1.387 -3.162 15.687 1.00 97.12 88 LYS A O 1
ATOM 712 N N . TRP A 1 89 ? 0.846 -3.034 15.956 1.00 97.12 89 TRP A N 1
ATOM 713 C CA . TRP A 1 89 ? 1.196 -4.034 14.946 1.00 97.12 89 TRP A CA 1
ATOM 714 C C . TRP A 1 89 ? 1.358 -5.440 15.517 1.00 97.12 89 TRP A C 1
ATOM 716 O O . TRP A 1 89 ? 1.914 -5.629 16.598 1.00 97.12 89 TRP A O 1
ATOM 726 N N . ILE A 1 90 ? 0.945 -6.425 14.726 1.00 95.81 90 ILE A N 1
ATOM 727 C CA . ILE A 1 90 ? 1.166 -7.859 14.911 1.00 95.81 90 ILE A CA 1
ATOM 728 C C . ILE A 1 90 ? 1.626 -8.428 13.561 1.00 95.81 90 ILE A C 1
ATOM 730 O O . ILE A 1 90 ? 1.287 -7.900 12.501 1.00 95.81 90 ILE A O 1
ATOM 734 N N . ARG A 1 91 ? 2.431 -9.494 13.577 1.00 93.50 91 ARG A N 1
ATOM 735 C CA . ARG A 1 91 ? 2.747 -10.265 12.369 1.00 93.50 91 ARG A CA 1
ATOM 736 C C . ARG A 1 91 ? 2.113 -11.640 12.460 1.00 93.50 91 ARG A C 1
ATOM 738 O O . ARG A 1 91 ? 2.619 -12.498 13.184 1.00 93.50 91 ARG A O 1
ATOM 745 N N . ASP A 1 92 ? 1.057 -11.864 11.691 1.00 91.31 92 ASP A N 1
ATOM 746 C CA . ASP A 1 92 ? 0.463 -13.192 11.603 1.00 91.31 92 ASP A CA 1
ATOM 747 C C . ASP A 1 92 ? 1.422 -14.111 10.862 1.00 91.31 92 ASP A C 1
ATOM 749 O O . ASP A 1 92 ? 2.047 -13.727 9.865 1.00 91.31 92 ASP A O 1
ATOM 753 N N . LYS A 1 93 ? 1.586 -15.323 11.399 1.00 89.12 93 LYS A N 1
ATOM 754 C CA . LYS A 1 93 ? 2.539 -16.321 10.893 1.00 89.12 93 LYS A CA 1
ATOM 755 C C . LYS A 1 93 ? 3.952 -15.746 10.696 1.00 89.12 93 LYS A C 1
ATOM 757 O O . LYS A 1 93 ? 4.696 -16.242 9.863 1.00 89.12 93 LYS A O 1
ATOM 762 N N . PHE A 1 94 ? 4.319 -14.708 11.453 1.00 87.75 94 PHE A N 1
ATOM 763 C CA . PHE A 1 94 ? 5.595 -13.982 11.389 1.00 87.75 94 PHE A CA 1
ATOM 764 C C . PHE A 1 94 ? 5.858 -13.133 10.132 1.00 87.75 94 PHE A C 1
ATOM 766 O O . PHE A 1 94 ? 6.853 -12.407 10.124 1.00 87.75 94 PHE A O 1
ATOM 773 N N . TRP A 1 95 ? 4.988 -13.141 9.116 1.00 87.88 95 TRP A N 1
ATOM 774 C CA . TRP A 1 95 ? 5.261 -12.465 7.834 1.00 87.88 95 TRP A CA 1
ATOM 775 C C . TRP A 1 95 ? 4.096 -11.653 7.250 1.00 87.88 95 TRP A C 1
ATOM 777 O O . TRP A 1 95 ? 4.314 -10.931 6.277 1.00 87.88 95 TRP A O 1
ATOM 787 N N . ILE A 1 96 ? 2.895 -11.717 7.838 1.00 95.12 96 ILE A N 1
ATOM 788 C CA . ILE A 1 96 ? 1.724 -10.938 7.405 1.00 95.12 96 ILE A CA 1
ATOM 789 C C . ILE A 1 96 ? 1.497 -9.767 8.376 1.00 95.12 96 ILE A C 1
ATOM 791 O O . ILE A 1 96 ? 1.073 -9.991 9.515 1.00 95.12 96 ILE A O 1
ATOM 795 N N . PRO A 1 97 ? 1.806 -8.519 7.979 1.00 97.06 97 PRO A N 1
ATOM 796 C CA . PRO A 1 97 ? 1.529 -7.327 8.768 1.00 97.06 97 PRO A CA 1
ATOM 797 C C . PRO A 1 97 ? 0.034 -7.121 9.013 1.00 97.06 97 PRO A C 1
ATOM 799 O O . PRO A 1 97 ? -0.744 -6.909 8.084 1.00 97.06 97 PRO A O 1
ATOM 802 N N . ASN A 1 98 ? -0.328 -7.101 10.290 1.00 97.12 98 ASN A N 1
ATOM 803 C CA . ASN A 1 98 ? -1.650 -6.750 10.778 1.00 97.12 98 ASN A CA 1
ATOM 804 C C . ASN A 1 98 ? -1.533 -5.593 11.755 1.00 97.12 98 ASN A C 1
ATOM 806 O O . ASN A 1 98 ? -0.587 -5.537 12.544 1.00 97.12 98 ASN A O 1
ATOM 810 N N . TYR A 1 99 ? -2.516 -4.705 11.766 1.00 97.38 99 TYR A N 1
ATOM 811 C CA . TYR A 1 99 ? -2.597 -3.681 12.789 1.00 97.38 99 TYR A CA 1
ATOM 812 C C . TYR A 1 99 ? -4.010 -3.480 13.310 1.00 97.38 99 TYR A C 1
ATOM 814 O O . TYR A 1 99 ? -4.991 -3.709 12.605 1.00 97.38 99 TYR A O 1
ATOM 822 N N . ASN A 1 100 ? -4.089 -3.012 14.554 1.00 96.94 100 ASN A N 1
ATOM 823 C CA . ASN A 1 100 ? -5.317 -2.533 15.170 1.00 96.94 100 ASN A CA 1
ATOM 824 C C . ASN A 1 100 ? -5.123 -1.099 15.680 1.00 96.94 100 ASN A C 1
ATOM 826 O O . ASN A 1 100 ? -4.086 -0.764 16.263 1.00 96.94 100 ASN A O 1
ATOM 830 N N . LEU A 1 101 ? -6.130 -0.261 15.473 1.00 95.81 101 LEU A N 1
ATOM 831 C CA . LEU A 1 101 ? -6.218 1.098 15.982 1.00 95.81 101 LEU A CA 1
ATOM 832 C C . LEU A 1 101 ? -7.639 1.343 16.483 1.00 95.81 101 LEU A C 1
ATOM 834 O O . LEU A 1 101 ? -8.610 1.067 15.785 1.00 95.81 101 LEU A O 1
ATOM 838 N N . GLU A 1 102 ? -7.759 1.925 17.668 1.00 94.00 102 GLU A N 1
ATOM 839 C CA . GLU A 1 102 ? -9.038 2.430 18.156 1.00 94.00 102 GLU A CA 1
ATOM 840 C C . GLU A 1 102 ? -9.103 3.937 17.923 1.00 94.00 102 GLU A C 1
ATOM 842 O O . GLU A 1 102 ? -8.180 4.678 18.271 1.00 94.00 102 GLU A O 1
ATOM 847 N N . TYR A 1 103 ? -10.197 4.392 17.319 1.00 90.56 103 TYR A N 1
ATOM 848 C CA . TYR A 1 103 ? -10.492 5.803 17.128 1.00 90.56 103 TYR A CA 1
ATOM 849 C C . TYR A 1 103 ? -11.911 6.082 17.610 1.00 90.56 103 TYR A C 1
ATOM 851 O O . TYR A 1 103 ? -12.881 5.663 16.981 1.00 90.56 103 TYR A O 1
ATOM 859 N N . GLN A 1 104 ? -12.038 6.805 18.726 1.00 89.12 104 GLN A N 1
ATOM 860 C CA . GLN A 1 104 ? -13.328 7.026 19.390 1.00 89.12 104 GLN A CA 1
ATOM 861 C C . GLN A 1 104 ? -14.048 5.683 19.634 1.00 89.12 104 GLN A C 1
ATOM 863 O O . GLN A 1 104 ? -13.483 4.806 20.278 1.00 89.12 104 GLN A O 1
ATOM 868 N N . ASN A 1 105 ? -15.255 5.500 19.093 1.00 90.19 105 ASN A N 1
ATOM 869 C CA . ASN A 1 105 ? -16.034 4.265 19.200 1.00 90.19 105 ASN A CA 1
ATOM 870 C C . ASN A 1 105 ? -15.874 3.350 17.975 1.00 90.19 105 ASN A C 1
ATOM 872 O O . ASN A 1 105 ? -16.774 2.572 17.678 1.00 90.19 105 ASN A O 1
ATOM 876 N N . ILE A 1 106 ? -14.774 3.456 17.228 1.00 92.75 106 ILE A N 1
ATOM 877 C CA . ILE A 1 106 ? -14.525 2.637 16.039 1.00 92.75 106 ILE A CA 1
ATOM 878 C C . ILE A 1 106 ? -13.226 1.866 16.223 1.00 92.75 106 ILE A C 1
ATOM 880 O O . ILE A 1 106 ? -12.185 2.433 16.556 1.00 92.75 106 ILE A O 1
ATOM 884 N N . GLU A 1 107 ? -13.290 0.565 15.975 1.00 94.56 107 GLU A N 1
ATOM 885 C CA . GLU A 1 107 ? -12.109 -0.276 15.824 1.00 94.56 107 GLU A CA 1
ATOM 886 C C . GLU A 1 107 ? -11.737 -0.381 14.346 1.00 94.56 107 GLU A C 1
ATOM 888 O O . GLU A 1 107 ? -12.579 -0.676 13.499 1.00 94.56 107 GLU A O 1
ATOM 893 N N . ILE A 1 108 ? -10.465 -0.135 14.051 1.00 95.25 108 ILE A N 1
ATOM 894 C CA . ILE A 1 108 ? -9.892 -0.146 12.712 1.00 95.25 108 ILE A CA 1
ATOM 895 C C . ILE A 1 108 ? -8.855 -1.261 12.669 1.00 95.25 108 ILE A C 1
ATOM 897 O O . ILE A 1 108 ? -7.818 -1.173 13.329 1.00 95.25 108 ILE A O 1
ATOM 901 N N . LYS A 1 109 ? -9.103 -2.280 11.848 1.00 96.12 109 LYS A N 1
ATOM 902 C CA . LYS A 1 109 ? -8.129 -3.334 11.556 1.00 96.12 109 LYS A CA 1
ATOM 903 C C . LYS A 1 109 ? -7.650 -3.209 10.124 1.00 96.12 109 LYS A C 1
ATOM 905 O O . LYS A 1 109 ? -8.456 -2.998 9.218 1.00 96.12 109 LYS A O 1
ATOM 910 N N . GLY A 1 110 ? -6.347 -3.356 9.926 1.00 96.44 110 GLY A N 1
ATOM 911 C CA . GLY A 1 110 ? -5.765 -3.425 8.596 1.00 96.44 110 GLY A CA 1
ATOM 912 C C . GLY A 1 110 ? -4.822 -4.604 8.452 1.00 96.44 110 GLY A C 1
ATOM 913 O O . GLY A 1 110 ? -4.058 -4.905 9.369 1.00 96.44 110 GLY A O 1
ATOM 914 N N . ILE A 1 111 ? -4.888 -5.256 7.295 1.00 96.81 111 ILE A N 1
ATOM 915 C CA . ILE A 1 111 ? -4.039 -6.389 6.927 1.00 96.81 111 ILE A CA 1
ATOM 916 C C . ILE A 1 111 ? -3.422 -6.083 5.571 1.00 96.81 111 ILE A C 1
ATOM 918 O O . ILE A 1 111 ? -4.138 -5.750 4.625 1.00 96.81 111 ILE A O 1
ATOM 922 N N . ILE A 1 112 ? -2.102 -6.202 5.473 1.00 97.38 112 ILE A N 1
ATOM 923 C CA . ILE A 1 112 ? -1.372 -6.026 4.218 1.00 97.38 112 ILE A CA 1
ATOM 924 C C . ILE A 1 112 ? -0.708 -7.354 3.897 1.00 97.38 112 ILE A C 1
ATOM 926 O O . ILE A 1 112 ? 0.131 -7.825 4.661 1.00 97.38 112 ILE A O 1
ATOM 930 N N . PHE A 1 113 ? -1.071 -7.964 2.775 1.00 95.06 113 PHE A N 1
ATOM 931 C CA . PHE A 1 113 ? -0.489 -9.237 2.371 1.00 95.06 113 PHE A CA 1
ATOM 932 C C . PHE A 1 113 ? -0.407 -9.382 0.859 1.00 95.06 113 PHE A C 1
ATOM 934 O O . PHE A 1 113 ? -1.012 -8.639 0.093 1.00 95.06 113 PHE A O 1
ATOM 941 N N . THR A 1 114 ? 0.381 -10.359 0.439 1.00 95.00 114 THR A N 1
ATOM 942 C CA . THR A 1 114 ? 0.583 -10.735 -0.958 1.00 95.00 114 THR A CA 1
ATOM 943 C C . THR A 1 114 ? 0.205 -12.211 -1.065 1.00 95.00 114 THR A C 1
ATOM 945 O O . THR A 1 114 ? 0.895 -13.055 -0.487 1.00 95.00 114 THR A O 1
ATOM 948 N N . PRO A 1 115 ? -0.955 -12.547 -1.660 1.00 92.88 115 PRO A N 1
ATOM 949 C CA . PRO A 1 115 ? -1.394 -13.936 -1.734 1.00 92.88 115 PRO A CA 1
ATOM 950 C C . PRO A 1 115 ? -0.395 -14.775 -2.541 1.00 92.88 115 PRO A C 1
ATOM 952 O O . PRO A 1 115 ? 0.152 -14.311 -3.538 1.00 92.88 115 PRO A O 1
ATOM 955 N N . VAL A 1 116 ? -0.141 -16.009 -2.111 1.00 91.44 116 VAL A N 1
ATOM 956 C CA . VAL A 1 116 ? 0.756 -16.928 -2.831 1.00 91.44 116 VAL A CA 1
ATOM 957 C C . VAL A 1 116 ? 0.111 -17.321 -4.160 1.00 91.44 116 VAL A C 1
ATOM 959 O O . VAL A 1 116 ? -1.095 -17.552 -4.194 1.00 91.44 116 VAL A O 1
ATOM 962 N N . ASN A 1 117 ? 0.903 -17.439 -5.225 1.00 92.88 117 ASN A N 1
ATOM 963 C CA . ASN A 1 117 ? 0.478 -17.734 -6.598 1.00 92.88 117 ASN A CA 1
ATOM 964 C C . ASN A 1 117 ? -0.308 -16.615 -7.302 1.00 92.88 117 ASN A C 1
ATOM 966 O O . ASN A 1 117 ? -0.692 -16.795 -8.456 1.00 92.88 117 ASN A O 1
ATOM 970 N N . GLU A 1 118 ? -0.481 -15.448 -6.673 1.00 93.88 118 GLU A N 1
ATOM 971 C CA . GLU A 1 118 ? -1.235 -14.324 -7.235 1.00 93.88 118 GLU A CA 1
ATOM 972 C C . GLU A 1 118 ? -0.341 -13.129 -7.583 1.00 93.88 118 GLU A C 1
ATOM 974 O O . GLU A 1 118 ? 0.526 -12.706 -6.813 1.00 93.88 118 GLU A O 1
ATOM 979 N N . ARG A 1 119 ? -0.588 -12.507 -8.739 1.00 91.88 119 ARG A N 1
ATOM 980 C CA . ARG A 1 119 ? 0.161 -11.328 -9.207 1.00 91.88 119 ARG A CA 1
ATOM 981 C C . ARG A 1 119 ? -0.404 -10.041 -8.619 1.00 91.88 119 ARG A C 1
ATOM 983 O O . ARG A 1 119 ? -0.955 -9.209 -9.336 1.00 91.88 119 ARG A O 1
ATOM 990 N N . GLY A 1 120 ? -0.276 -9.871 -7.309 1.00 93.06 120 GLY A N 1
ATOM 991 C CA . GLY A 1 120 ? -0.782 -8.674 -6.660 1.00 93.06 120 GLY A CA 1
ATOM 992 C C . GLY A 1 120 ? -0.609 -8.649 -5.153 1.00 93.06 120 GLY A C 1
ATOM 993 O O . GLY A 1 120 ? -0.002 -9.523 -4.537 1.00 93.06 120 GLY A O 1
ATOM 994 N N . LEU A 1 121 ? -1.163 -7.596 -4.569 1.00 94.62 121 LEU A N 1
ATOM 995 C CA . LEU A 1 121 ? -1.232 -7.393 -3.133 1.00 94.62 121 LEU A CA 1
ATOM 996 C C . LEU A 1 121 ? -2.671 -7.105 -2.724 1.00 94.62 121 LEU A C 1
ATOM 998 O O . LEU A 1 121 ? -3.469 -6.615 -3.521 1.00 94.62 121 LEU A O 1
ATOM 1002 N N . VAL A 1 122 ? -2.970 -7.361 -1.459 1.00 94.81 122 VAL A N 1
ATOM 1003 C CA . VAL A 1 122 ? -4.245 -7.046 -0.828 1.00 94.81 122 VAL A CA 1
ATOM 1004 C C . VAL A 1 122 ? -3.983 -6.145 0.371 1.00 94.81 122 VAL A C 1
ATOM 1006 O O . VAL A 1 122 ? -3.167 -6.460 1.240 1.00 94.81 122 VAL A O 1
ATOM 1009 N N . TYR A 1 123 ? -4.703 -5.024 0.416 1.00 95.44 123 TYR A N 1
ATOM 1010 C CA . TYR A 1 123 ? -4.817 -4.175 1.596 1.00 95.44 123 TYR A CA 1
ATOM 1011 C C . TYR A 1 123 ? -6.254 -4.276 2.104 1.00 95.44 123 TYR A C 1
ATOM 1013 O O . TYR A 1 123 ? -7.163 -3.621 1.596 1.00 95.44 123 TYR A O 1
ATOM 1021 N N . GLN A 1 124 ? -6.465 -5.117 3.110 1.00 93.69 124 GLN A N 1
ATOM 1022 C CA . GLN A 1 124 ? -7.766 -5.278 3.738 1.00 93.69 124 GLN A CA 1
ATOM 1023 C C . GLN A 1 124 ? -7.937 -4.239 4.845 1.00 93.69 124 GLN A C 1
ATOM 1025 O O . GLN A 1 124 ? -7.085 -4.126 5.723 1.00 93.69 124 GLN A O 1
ATOM 1030 N N . LEU A 1 125 ? -9.054 -3.512 4.818 1.00 92.62 125 LEU A N 1
ATOM 1031 C CA . LEU A 1 125 ? -9.476 -2.594 5.874 1.00 92.62 125 LEU A CA 1
ATOM 1032 C C . LEU A 1 125 ? -10.820 -3.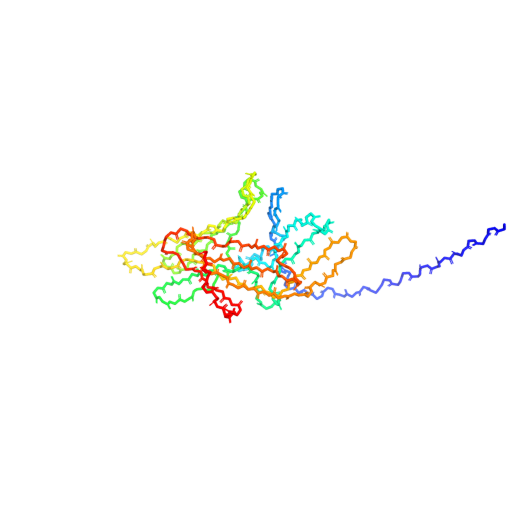055 6.430 1.00 92.62 125 LEU A C 1
ATOM 1034 O O . LEU A 1 125 ? -11.766 -3.271 5.673 1.00 92.62 125 LEU A O 1
ATOM 1038 N N . GLN A 1 126 ? -10.902 -3.178 7.749 1.00 92.19 126 GLN A N 1
ATOM 1039 C CA . GLN A 1 126 ? -12.129 -3.487 8.469 1.00 92.19 126 GLN A CA 1
ATOM 1040 C C . GLN A 1 126 ? -12.396 -2.390 9.497 1.00 92.19 126 GLN A C 1
ATOM 1042 O O . GLN A 1 126 ? -11.547 -2.095 10.339 1.00 92.19 126 GLN A O 1
ATOM 1047 N N . LEU A 1 127 ? -13.590 -1.805 9.423 1.00 92.00 127 LEU A N 1
ATOM 1048 C CA . LEU A 1 127 ? -14.086 -0.811 10.367 1.00 92.00 127 LEU A CA 1
ATOM 1049 C C . LEU A 1 127 ? -15.234 -1.432 11.160 1.00 92.00 127 LEU A C 1
ATOM 1051 O O . LEU A 1 127 ? -16.205 -1.902 10.572 1.00 92.00 127 LEU A O 1
ATOM 1055 N N . THR A 1 128 ? -15.134 -1.416 12.484 1.00 92.19 128 THR A N 1
ATOM 1056 C CA . THR A 1 128 ? -16.177 -1.927 13.378 1.00 92.19 128 THR A CA 1
ATOM 1057 C C . THR A 1 128 ? -16.691 -0.787 14.243 1.00 92.19 128 THR A C 1
ATOM 1059 O O . THR A 1 128 ? -15.949 -0.255 15.072 1.00 92.19 128 THR A O 1
ATOM 1062 N N . ASN A 1 129 ? -17.963 -0.423 14.076 1.00 92.88 129 ASN A N 1
ATOM 1063 C CA . ASN A 1 129 ? -18.633 0.519 14.967 1.00 92.88 129 ASN A CA 1
ATOM 1064 C C . ASN A 1 129 ? -18.962 -0.163 16.306 1.00 92.88 129 ASN A C 1
ATOM 1066 O O . ASN A 1 129 ? -19.696 -1.148 16.334 1.00 92.88 129 ASN A O 1
ATOM 1070 N N . LYS A 1 130 ? -18.422 0.365 17.406 1.00 92.19 130 LYS A N 1
ATOM 1071 C CA . LYS A 1 130 ? -18.677 -0.079 18.786 1.00 92.19 130 LYS A CA 1
ATOM 1072 C C . LYS A 1 130 ? -19.703 0.802 19.512 1.00 92.19 130 LYS A C 1
ATOM 1074 O O . LYS A 1 130 ? -19.956 0.576 20.692 1.00 92.19 130 LYS A O 1
ATOM 1079 N N . SER A 1 131 ? -20.255 1.831 18.866 1.00 90.50 131 SER A N 1
ATOM 1080 C CA . SER A 1 131 ? -21.281 2.686 19.465 1.00 90.50 131 SER A CA 1
ATOM 1081 C C . SER A 1 131 ? -22.691 2.127 19.257 1.00 90.50 131 SER A C 1
ATOM 1083 O O . SER A 1 131 ? -22.943 1.300 18.385 1.00 90.50 131 SER A O 1
ATOM 1085 N N . ASN A 1 132 ? -23.639 2.652 20.034 1.00 87.31 132 ASN A N 1
ATOM 1086 C CA . ASN A 1 132 ? -25.067 2.355 19.884 1.00 87.31 132 ASN A CA 1
ATOM 1087 C C . ASN A 1 132 ? -25.747 3.213 18.795 1.00 87.31 132 ASN A C 1
ATOM 1089 O O . ASN A 1 132 ? -26.960 3.136 18.622 1.00 87.31 132 ASN A O 1
ATOM 1093 N N . SER A 1 133 ? -24.996 4.072 18.098 1.00 88.94 133 SER A N 1
ATOM 1094 C CA . SER A 1 133 ? -25.508 5.003 17.088 1.00 88.94 133 SER A CA 1
ATOM 1095 C C . SER A 1 133 ? -25.078 4.573 15.690 1.00 88.94 133 SER A C 1
ATOM 1097 O O . SER A 1 133 ? -23.940 4.145 15.509 1.00 88.94 133 SER A O 1
ATOM 1099 N N . SER A 1 134 ? -25.928 4.769 14.680 1.00 87.88 134 SER A N 1
ATOM 1100 C CA . SER A 1 134 ? -25.502 4.600 13.284 1.00 87.88 134 SER A CA 1
ATOM 1101 C C . SER A 1 134 ? -24.398 5.607 12.942 1.00 87.88 134 SER A C 1
ATOM 1103 O O . SER A 1 134 ? -24.509 6.783 13.291 1.00 87.88 134 SER A O 1
ATOM 1105 N N . LEU A 1 135 ? -23.339 5.144 12.276 1.00 88.62 135 LEU A N 1
ATOM 1106 C CA . LEU A 1 135 ? -22.233 5.967 11.783 1.00 88.62 135 LEU A CA 1
ATOM 1107 C C . LEU A 1 135 ? -22.077 5.735 10.285 1.00 88.62 135 LEU A C 1
ATOM 1109 O O . LEU A 1 135 ? -22.213 4.602 9.825 1.00 88.62 135 LEU A O 1
ATOM 1113 N N . ASP A 1 136 ? -21.766 6.799 9.555 1.00 86.81 136 ASP A N 1
ATOM 1114 C CA . ASP A 1 136 ? -21.411 6.708 8.144 1.00 86.81 136 ASP A CA 1
ATOM 1115 C C . ASP A 1 136 ? -19.907 6.433 8.031 1.00 86.81 136 ASP A C 1
ATOM 1117 O O . ASP A 1 136 ? -19.091 7.222 8.522 1.00 86.81 136 ASP A O 1
ATOM 1121 N N . LEU A 1 137 ? -19.545 5.276 7.476 1.00 85.19 137 LEU A N 1
ATOM 1122 C CA . LEU A 1 137 ? -18.181 4.751 7.468 1.00 85.19 137 LEU A CA 1
ATOM 1123 C C . LEU A 1 137 ? -17.739 4.473 6.036 1.00 85.19 137 LEU A C 1
ATOM 1125 O O . LEU A 1 137 ? -18.321 3.630 5.358 1.00 85.19 137 LEU A O 1
ATOM 1129 N N . PHE A 1 138 ? -16.633 5.089 5.626 1.00 85.88 138 PHE A N 1
ATOM 1130 C CA . PHE A 1 138 ? -15.982 4.773 4.360 1.00 85.88 138 PHE A CA 1
ATOM 1131 C C . PHE A 1 138 ? -14.554 4.299 4.587 1.00 85.88 138 PHE A C 1
ATOM 1133 O O . PHE A 1 138 ? -13.797 4.887 5.361 1.00 85.88 138 PHE A O 1
ATOM 1140 N N . ALA A 1 139 ? -14.177 3.246 3.865 1.00 87.12 139 ALA A N 1
ATOM 1141 C CA . ALA A 1 139 ? -12.821 2.723 3.813 1.00 87.12 139 ALA A CA 1
ATOM 1142 C C . ALA A 1 139 ? -12.334 2.672 2.366 1.00 87.12 139 ALA A C 1
ATOM 1144 O O . ALA A 1 139 ? -13.104 2.453 1.426 1.00 87.12 139 ALA A O 1
ATOM 1145 N N . GLY A 1 140 ? -11.035 2.867 2.201 1.00 89.25 140 GLY A N 1
ATOM 1146 C CA . GLY A 1 140 ? -10.432 3.042 0.902 1.00 89.25 140 GLY A CA 1
ATOM 1147 C C . GLY A 1 140 ? -8.921 3.122 0.950 1.00 89.25 140 GLY A C 1
ATOM 1148 O O . GLY A 1 140 ? -8.302 3.001 2.007 1.00 89.25 140 GLY A O 1
ATOM 1149 N N . ILE A 1 141 ? -8.328 3.396 -0.203 1.00 89.38 141 ILE A N 1
ATOM 1150 C CA . ILE A 1 141 ? -6.909 3.726 -0.304 1.00 89.38 141 ILE A CA 1
ATOM 1151 C C . ILE A 1 141 ? -6.713 4.972 -1.158 1.00 89.38 141 ILE A C 1
ATOM 1153 O O . ILE A 1 141 ? -7.491 5.274 -2.071 1.00 89.38 141 ILE A O 1
ATOM 1157 N N . LYS A 1 142 ? -5.638 5.689 -0.853 1.00 90.38 142 LYS A N 1
ATOM 1158 C CA . LYS A 1 142 ? -5.039 6.675 -1.731 1.00 90.38 142 LYS A CA 1
ATOM 1159 C C . LYS A 1 142 ? -3.817 6.097 -2.403 1.00 90.38 142 LYS A C 1
ATOM 1161 O O . LYS A 1 142 ? -3.026 5.435 -1.740 1.00 90.38 142 LYS A O 1
ATOM 1166 N N . VAL A 1 143 ? -3.665 6.392 -3.685 1.00 91.81 143 VAL A N 1
ATOM 1167 C CA . VAL A 1 143 ? -2.476 6.031 -4.455 1.00 91.81 143 VAL A CA 1
ATOM 1168 C C . VAL A 1 143 ? -1.798 7.314 -4.908 1.00 91.81 143 VAL A C 1
ATOM 1170 O O . VAL A 1 143 ? -2.457 8.159 -5.519 1.00 91.81 143 VAL A O 1
ATOM 1173 N N . SER A 1 144 ? -0.507 7.444 -4.603 1.00 92.25 144 SER A N 1
ATOM 1174 C CA . SER A 1 144 ? 0.322 8.567 -5.038 1.00 92.25 144 SER A CA 1
ATOM 1175 C C . SER A 1 144 ? 1.587 8.060 -5.712 1.00 92.25 144 SER A C 1
ATOM 1177 O O . SER A 1 144 ? 2.561 7.688 -5.060 1.00 92.25 144 SER A O 1
ATOM 1179 N N . TRP A 1 145 ? 1.581 8.048 -7.043 1.00 93.88 145 TRP A N 1
ATOM 1180 C CA . TRP A 1 145 ? 2.694 7.542 -7.834 1.00 93.88 145 TRP A CA 1
ATOM 1181 C C . TRP A 1 145 ? 3.519 8.675 -8.432 1.00 93.88 145 TRP A C 1
ATOM 1183 O O . TRP A 1 145 ? 3.152 9.264 -9.446 1.00 93.88 145 TRP A O 1
ATOM 1193 N N . ASN A 1 146 ? 4.679 8.942 -7.839 1.00 92.94 146 ASN A N 1
ATOM 1194 C CA . ASN A 1 146 ? 5.571 9.985 -8.332 1.00 92.94 146 ASN A CA 1
ATOM 1195 C C . ASN A 1 146 ? 6.768 9.401 -9.079 1.00 92.94 146 ASN A C 1
ATOM 1197 O O . ASN A 1 146 ? 7.048 9.780 -10.218 1.00 92.94 146 ASN A O 1
ATOM 1201 N N . ASN A 1 147 ? 7.456 8.446 -8.457 1.00 94.62 147 ASN A N 1
ATOM 1202 C CA . ASN A 1 147 ? 8.734 7.954 -8.944 1.00 94.62 147 ASN A CA 1
ATOM 1203 C C . ASN A 1 147 ? 8.652 6.493 -9.383 1.00 94.62 147 ASN A C 1
ATOM 1205 O O . ASN A 1 147 ? 7.953 5.675 -8.782 1.00 94.62 147 ASN A O 1
ATOM 1209 N N . THR A 1 148 ? 9.430 6.183 -10.416 1.00 96.81 148 THR A N 1
ATOM 1210 C CA . THR A 1 148 ? 9.641 4.830 -10.923 1.00 96.81 148 THR A CA 1
ATOM 1211 C C . THR A 1 148 ? 11.140 4.613 -11.054 1.00 96.81 148 THR A C 1
ATOM 1213 O O . THR A 1 148 ? 11.821 5.398 -11.716 1.00 96.81 148 THR A O 1
ATOM 1216 N N . TYR A 1 149 ? 11.662 3.557 -10.441 1.00 96.94 149 TYR A N 1
ATOM 1217 C CA . TYR A 1 149 ? 13.075 3.200 -10.512 1.00 96.94 149 TYR A CA 1
ATOM 1218 C C . TYR A 1 149 ? 13.251 1.819 -11.129 1.00 96.94 149 TYR A C 1
ATOM 1220 O O . TYR A 1 149 ? 12.450 0.920 -10.897 1.00 96.94 149 TYR A O 1
ATOM 1228 N N . LEU A 1 150 ? 14.319 1.657 -11.903 1.00 97.12 150 LEU A N 1
ATOM 1229 C CA . LEU A 1 150 ? 14.797 0.386 -12.423 1.00 97.12 150 LEU A CA 1
ATOM 1230 C C . LEU A 1 150 ? 16.118 0.046 -11.735 1.00 97.12 150 LEU A C 1
ATOM 1232 O O . LEU A 1 150 ? 17.059 0.844 -11.747 1.00 97.12 150 LEU A O 1
ATOM 1236 N N . THR A 1 151 ? 16.198 -1.161 -11.184 1.00 97.00 151 THR A N 1
ATOM 1237 C CA . THR A 1 151 ? 17.424 -1.708 -10.603 1.00 97.00 151 THR A CA 1
ATOM 1238 C C . THR A 1 151 ? 17.820 -2.990 -11.323 1.00 97.00 151 THR A C 1
ATOM 1240 O O . THR A 1 151 ? 17.082 -3.973 -11.313 1.00 97.00 151 THR A O 1
ATOM 1243 N N . ILE A 1 152 ? 19.006 -2.968 -11.935 1.00 93.56 152 ILE A N 1
ATOM 1244 C CA . ILE A 1 152 ? 19.684 -4.149 -12.499 1.00 93.56 152 ILE A CA 1
ATOM 1245 C C . ILE A 1 152 ? 21.032 -4.306 -11.787 1.00 93.56 152 ILE A C 1
ATOM 1247 O O . ILE A 1 152 ? 21.238 -5.236 -11.019 1.00 93.56 152 ILE A O 1
ATOM 1251 N N . TYR A 1 153 ? 21.912 -3.319 -11.974 1.00 91.31 153 TYR A N 1
ATOM 1252 C CA . TYR A 1 153 ? 23.197 -3.198 -11.267 1.00 91.31 153 TYR A CA 1
ATOM 1253 C C . TYR A 1 153 ? 23.305 -1.908 -10.453 1.00 91.31 153 TYR A C 1
ATOM 1255 O O . TYR A 1 153 ? 24.098 -1.799 -9.527 1.00 91.31 153 TYR A O 1
ATOM 1263 N N . SER A 1 154 ? 22.517 -0.904 -10.828 1.00 92.31 154 SER A N 1
ATOM 1264 C CA . SER A 1 154 ? 22.432 0.395 -10.169 1.00 92.31 154 SER A CA 1
ATOM 1265 C C . SER A 1 154 ? 20.976 0.821 -10.123 1.00 92.31 154 SER A C 1
ATOM 1267 O O . SER A 1 154 ? 20.200 0.481 -11.016 1.00 92.31 154 SER A O 1
ATOM 1269 N N . HIS A 1 155 ? 20.632 1.558 -9.075 1.00 95.31 155 HIS A N 1
ATOM 1270 C CA . HIS A 1 155 ? 19.309 2.124 -8.873 1.00 95.31 155 HIS A CA 1
ATOM 1271 C C . HIS A 1 155 ? 19.173 3.399 -9.713 1.00 95.31 155 HIS A C 1
ATOM 1273 O O . HIS A 1 155 ? 19.833 4.401 -9.430 1.00 95.31 155 HIS A O 1
ATOM 1279 N N . LYS A 1 156 ? 18.364 3.356 -10.776 1.00 95.62 156 LYS A N 1
ATOM 1280 C CA . LYS A 1 156 ? 18.192 4.476 -11.712 1.00 95.62 156 LYS A CA 1
ATOM 1281 C C . LYS A 1 156 ? 16.727 4.847 -11.837 1.00 95.62 156 LYS A C 1
ATOM 1283 O O . LYS A 1 156 ? 15.889 3.975 -12.037 1.00 95.62 156 LYS A O 1
ATOM 1288 N N . GLN A 1 157 ? 16.420 6.138 -11.757 1.00 95.62 157 GLN A N 1
ATOM 1289 C CA . GLN A 1 157 ? 15.072 6.610 -12.048 1.00 95.62 157 GLN A CA 1
ATOM 1290 C C . GLN A 1 157 ? 14.800 6.454 -13.542 1.00 95.62 157 GLN A C 1
ATOM 1292 O O . GLN A 1 157 ? 15.630 6.852 -14.361 1.00 95.62 157 GLN A O 1
ATOM 1297 N N . ILE A 1 158 ? 13.647 5.889 -13.889 1.00 94.06 158 ILE A N 1
ATOM 1298 C CA . ILE A 1 158 ? 13.170 5.859 -15.269 1.00 94.06 158 ILE A CA 1
ATOM 1299 C C . ILE A 1 158 ? 12.126 6.951 -15.459 1.00 94.06 158 ILE A C 1
ATOM 1301 O O . ILE A 1 158 ? 11.201 7.105 -14.661 1.00 94.06 158 ILE A O 1
ATOM 1305 N N . ILE A 1 159 ? 12.311 7.734 -16.517 1.00 93.31 159 ILE A N 1
ATOM 1306 C CA . ILE A 1 159 ? 11.415 8.824 -16.882 1.00 93.31 159 ILE A CA 1
ATOM 1307 C C . ILE A 1 159 ? 10.448 8.303 -17.935 1.00 93.31 159 ILE A C 1
ATOM 1309 O O . ILE A 1 159 ? 10.852 7.689 -18.919 1.00 93.31 159 ILE A O 1
ATOM 1313 N N . GLY A 1 160 ? 9.167 8.533 -17.698 1.00 91.94 160 GLY A N 1
ATOM 1314 C CA . GLY A 1 160 ? 8.083 8.138 -18.577 1.00 91.94 160 GLY A CA 1
ATOM 1315 C C . GLY A 1 160 ? 6.803 8.827 -18.145 1.00 91.94 160 GLY A C 1
ATOM 1316 O O . GLY A 1 160 ? 6.749 9.487 -17.102 1.00 91.94 160 GLY A O 1
ATOM 1317 N N . ASN A 1 161 ? 5.782 8.668 -18.965 1.00 92.69 161 ASN A N 1
ATOM 1318 C CA . ASN A 1 161 ? 4.468 9.212 -18.714 1.00 92.69 161 ASN A CA 1
ATOM 1319 C C . ASN A 1 161 ? 3.647 8.227 -17.880 1.00 92.69 161 ASN A C 1
ATOM 1321 O O . ASN A 1 161 ? 3.836 7.007 -17.942 1.00 92.69 161 ASN A O 1
ATOM 1325 N N . LYS A 1 162 ? 2.731 8.786 -17.094 1.00 92.06 162 LYS A N 1
ATOM 1326 C CA . LYS A 1 162 ? 1.761 8.040 -16.303 1.00 92.06 162 LYS A CA 1
ATOM 1327 C C . LYS A 1 162 ? 0.366 8.367 -16.807 1.00 92.06 162 LYS A C 1
ATOM 1329 O O . LYS A 1 162 ? 0.127 9.459 -17.324 1.00 92.06 162 LYS A O 1
ATOM 1334 N N . LYS A 1 163 ? -0.531 7.395 -16.718 1.00 90.31 163 LYS A N 1
ATOM 1335 C CA . LYS A 1 163 ? -1.940 7.572 -17.060 1.00 90.31 163 LYS A CA 1
ATOM 1336 C C . LYS A 1 163 ? -2.802 6.835 -16.059 1.00 90.31 163 LYS A C 1
ATOM 1338 O O . LYS A 1 163 ? -2.451 5.745 -15.616 1.00 90.31 163 LYS A O 1
ATOM 1343 N N . VAL A 1 164 ? -3.945 7.428 -15.744 1.00 89.81 164 VAL A N 1
ATOM 1344 C CA . VAL A 1 164 ? -5.005 6.789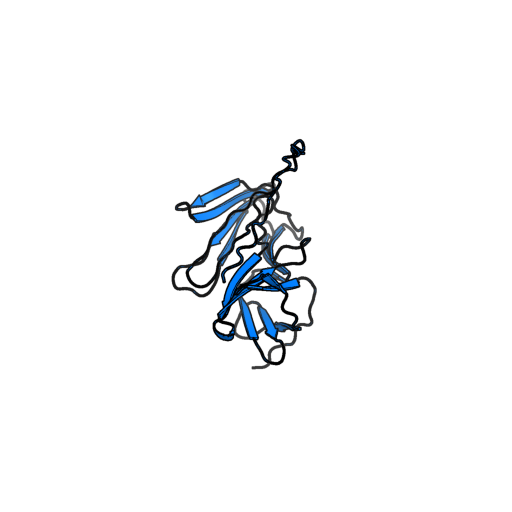 -14.973 1.00 89.81 164 VAL A CA 1
ATOM 1345 C C . VAL A 1 164 ? -6.152 6.462 -15.916 1.00 89.81 164 VAL A C 1
ATOM 1347 O O . VAL A 1 164 ? -6.689 7.341 -16.588 1.00 89.81 164 VAL A O 1
ATOM 1350 N N . ILE A 1 165 ? -6.553 5.198 -15.923 1.00 89.19 165 ILE A N 1
ATOM 1351 C CA . ILE A 1 165 ? -7.685 4.683 -16.683 1.00 89.19 165 ILE A CA 1
ATOM 1352 C C . ILE A 1 165 ? -8.742 4.201 -15.698 1.00 89.19 165 ILE A C 1
ATOM 1354 O O . ILE A 1 165 ? -8.435 3.552 -14.696 1.00 89.19 165 ILE A O 1
ATOM 1358 N N . LYS A 1 166 ? -10.005 4.499 -15.998 1.00 87.94 166 LYS A N 1
ATOM 1359 C CA . LYS A 1 166 ? -11.148 3.883 -15.327 1.00 87.94 166 LYS A CA 1
ATOM 1360 C C . LYS A 1 166 ? -11.782 2.866 -16.282 1.00 87.94 166 LYS A C 1
ATOM 1362 O O . LYS A 1 166 ? -12.556 3.283 -17.144 1.00 87.94 166 LYS A O 1
ATOM 1367 N N . PRO A 1 167 ? -11.417 1.576 -16.197 1.00 85.69 167 PRO A N 1
ATOM 1368 C CA . PRO A 1 167 ? -11.965 0.565 -17.094 1.00 85.69 167 PRO A CA 1
ATOM 1369 C C . PRO A 1 167 ? -13.399 0.191 -16.698 1.00 85.69 167 PRO A C 1
ATOM 1371 O O . PRO A 1 167 ? -13.810 0.367 -15.551 1.00 85.69 167 PRO A O 1
ATOM 1374 N N . THR A 1 168 ? -14.154 -0.370 -17.641 1.00 86.38 168 THR A N 1
ATOM 1375 C CA . THR A 1 168 ? -15.549 -0.791 -17.418 1.00 86.38 168 THR A CA 1
ATOM 1376 C C . THR A 1 168 ? -15.663 -2.095 -16.619 1.00 86.38 168 THR A C 1
ATOM 1378 O O . THR A 1 168 ? -16.647 -2.307 -15.914 1.00 86.38 168 THR A O 1
ATOM 1381 N N . TRP A 1 169 ? -14.640 -2.951 -16.690 1.00 84.44 169 TRP A N 1
ATOM 1382 C CA . TRP A 1 169 ? -14.609 -4.291 -16.094 1.00 84.44 169 TRP A CA 1
ATOM 1383 C C . TRP A 1 169 ? -14.071 -4.339 -14.655 1.00 84.44 169 TRP A C 1
ATOM 1385 O O . TRP A 1 169 ? -14.144 -5.385 -14.010 1.00 84.44 169 TRP A O 1
ATOM 1395 N N . LEU A 1 170 ? -13.525 -3.233 -14.135 1.00 84.19 170 LEU A N 1
ATOM 1396 C CA . LEU A 1 170 ? -12.995 -3.145 -12.773 1.00 84.19 170 LEU A CA 1
ATOM 1397 C C . LEU A 1 170 ? -13.764 -2.091 -11.992 1.00 84.19 170 LEU A C 1
ATOM 1399 O O . LEU A 1 170 ? -13.801 -0.923 -12.382 1.00 84.19 170 LEU A O 1
ATOM 1403 N N . ASN A 1 171 ? -14.270 -2.460 -10.817 1.00 86.12 171 ASN A N 1
ATOM 1404 C CA . ASN A 1 171 ? -14.668 -1.462 -9.834 1.00 86.12 171 ASN A CA 1
ATOM 1405 C C . ASN A 1 171 ? -13.414 -0.829 -9.209 1.00 86.12 171 ASN A C 1
ATOM 1407 O O . ASN A 1 171 ? -12.953 -1.224 -8.135 1.00 86.12 171 ASN A O 1
ATOM 1411 N N . GLY A 1 172 ? -12.822 0.112 -9.940 1.00 87.12 172 GLY A N 1
ATOM 1412 C CA . GLY A 1 172 ? -11.624 0.817 -9.532 1.00 87.12 172 GLY A CA 1
ATOM 1413 C C . GLY A 1 172 ? -10.904 1.490 -10.688 1.00 87.12 172 GLY A C 1
ATOM 1414 O O . GLY A 1 172 ? -11.533 2.140 -11.521 1.00 87.12 172 GLY A O 1
ATOM 1415 N N . ILE A 1 173 ? -9.577 1.407 -10.686 1.00 88.88 173 ILE A N 1
ATOM 1416 C CA . ILE A 1 173 ? -8.706 2.152 -11.602 1.00 88.88 173 ILE A CA 1
ATOM 1417 C C . ILE A 1 173 ? -7.554 1.278 -12.087 1.00 88.88 173 ILE A C 1
ATOM 1419 O O . ILE A 1 173 ? -7.141 0.336 -11.412 1.00 88.88 173 ILE A O 1
ATOM 1423 N N . VAL A 1 174 ? -6.978 1.652 -13.218 1.00 91.94 174 VAL A N 1
ATOM 1424 C CA . VAL A 1 174 ? -5.698 1.141 -13.701 1.00 91.94 174 VAL A CA 1
ATOM 1425 C C . VAL A 1 174 ? -4.747 2.321 -13.828 1.00 91.94 174 VAL A C 1
ATOM 1427 O O . VAL A 1 174 ? -5.104 3.344 -14.408 1.00 91.94 174 VAL A O 1
ATOM 1430 N N . ILE A 1 175 ? -3.550 2.197 -13.264 1.00 92.62 175 ILE A N 1
ATOM 1431 C CA . ILE A 1 175 ? -2.458 3.141 -13.502 1.00 92.62 175 ILE A CA 1
ATOM 1432 C C . ILE A 1 175 ? -1.475 2.515 -14.484 1.00 92.62 175 ILE A C 1
ATOM 1434 O O . ILE A 1 175 ? -1.056 1.371 -14.310 1.00 92.62 175 ILE A O 1
ATOM 1438 N N . GLU A 1 176 ? -1.101 3.259 -15.513 1.00 94.75 176 GLU A N 1
ATOM 1439 C CA . GLU A 1 176 ? -0.204 2.802 -16.569 1.00 94.75 176 GLU A CA 1
ATOM 1440 C C . GLU A 1 176 ? 1.074 3.630 -16.590 1.00 94.75 176 GLU A C 1
ATOM 1442 O O . GLU A 1 176 ? 1.034 4.848 -16.417 1.00 94.75 176 GLU A O 1
ATOM 1447 N N . PHE A 1 177 ? 2.203 2.967 -16.844 1.00 94.94 177 PHE A N 1
ATOM 1448 C CA . PHE A 1 177 ? 3.469 3.608 -17.181 1.00 94.94 177 PHE A CA 1
ATOM 1449 C C . PHE A 1 177 ? 3.825 3.307 -18.626 1.00 94.94 177 PHE A C 1
ATOM 1451 O O . PHE A 1 177 ? 3.871 2.144 -19.042 1.00 94.94 177 PHE A O 1
ATOM 1458 N N . TYR A 1 178 ? 4.154 4.352 -19.369 1.00 93.38 178 TYR A N 1
ATOM 1459 C CA . TYR A 1 178 ? 4.615 4.238 -20.741 1.00 93.38 178 TYR A CA 1
ATOM 1460 C C . TYR A 1 178 ? 5.782 5.184 -20.976 1.00 93.38 178 TYR A C 1
ATOM 1462 O O . TYR A 1 178 ? 5.843 6.295 -20.452 1.00 93.38 178 TYR A O 1
ATOM 1470 N N . THR A 1 179 ? 6.743 4.716 -21.757 1.00 87.94 179 THR A N 1
ATOM 1471 C CA . THR A 1 179 ? 7.827 5.555 -22.265 1.00 87.94 179 THR A CA 1
ATOM 1472 C C . THR A 1 179 ? 7.468 5.939 -23.696 1.00 87.94 179 THR A C 1
ATOM 1474 O O . THR A 1 179 ? 6.717 6.886 -23.903 1.00 87.94 179 THR A O 1
ATOM 1477 N N . GLU A 1 180 ? 7.905 5.139 -24.665 1.00 87.88 180 GLU A N 1
ATOM 1478 C CA . GLU A 1 180 ? 7.499 5.210 -26.077 1.00 87.88 180 GLU A CA 1
ATOM 1479 C C . GLU A 1 180 ? 6.351 4.240 -26.389 1.00 87.88 180 GLU A C 1
ATOM 1481 O O . GLU A 1 180 ? 5.568 4.452 -27.309 1.00 87.88 180 GLU A O 1
ATOM 1486 N N . VAL A 1 181 ? 6.246 3.174 -25.596 1.00 88.81 181 VAL A N 1
ATOM 1487 C CA . VAL A 1 181 ? 5.196 2.155 -25.661 1.00 88.81 181 VAL A CA 1
ATOM 1488 C C . VAL A 1 181 ? 4.667 1.886 -24.252 1.00 88.81 181 VAL A C 1
ATOM 1490 O O . VAL A 1 181 ? 5.382 2.168 -23.282 1.00 88.81 181 VAL A O 1
ATOM 1493 N N . PRO A 1 182 ? 3.456 1.319 -24.107 1.00 90.12 182 PRO A N 1
ATOM 1494 C CA . PRO A 1 182 ? 2.992 0.798 -22.827 1.00 90.12 182 PRO A CA 1
ATOM 1495 C C . PRO A 1 182 ? 4.011 -0.180 -22.234 1.00 90.12 182 PRO A C 1
ATOM 1497 O O . PRO A 1 182 ? 4.392 -1.166 -22.871 1.00 90.12 182 PRO A O 1
ATOM 1500 N N . THR A 1 183 ? 4.484 0.119 -21.024 1.00 94.19 183 THR A N 1
ATOM 1501 C CA . THR A 1 183 ? 5.577 -0.617 -20.378 1.00 94.19 183 THR A CA 1
ATOM 1502 C C . THR A 1 183 ? 5.046 -1.563 -19.307 1.00 94.19 183 THR A C 1
ATOM 1504 O O . THR A 1 183 ? 5.441 -2.727 -19.267 1.00 94.19 183 THR A O 1
ATOM 1507 N N . PHE A 1 184 ? 4.159 -1.074 -18.438 1.00 95.25 184 PHE A N 1
ATOM 1508 C CA . PHE A 1 184 ? 3.416 -1.883 -17.470 1.00 95.25 184 PHE A CA 1
ATOM 1509 C C . PHE A 1 184 ? 2.174 -1.137 -16.975 1.00 95.25 184 PHE A C 1
ATOM 1511 O O . PHE A 1 184 ? 2.088 0.087 -17.081 1.00 95.25 184 PHE A O 1
ATOM 1518 N N . ALA A 1 185 ? 1.245 -1.884 -16.381 1.00 94.75 185 ALA A N 1
ATOM 1519 C CA . ALA A 1 185 ? 0.039 -1.359 -15.760 1.00 94.75 185 ALA A CA 1
ATOM 1520 C C . ALA A 1 185 ? -0.221 -2.051 -14.416 1.00 94.75 185 ALA A C 1
ATOM 1522 O O . ALA A 1 185 ? 0.153 -3.211 -14.229 1.00 94.75 185 ALA A O 1
ATOM 1523 N N . ILE A 1 186 ? -0.864 -1.342 -13.488 1.00 94.31 186 ILE A N 1
ATOM 1524 C CA . ILE A 1 186 ? -1.314 -1.876 -12.198 1.00 94.31 186 ILE A CA 1
ATOM 1525 C C . ILE A 1 186 ? -2.786 -1.534 -12.010 1.00 94.31 186 ILE A C 1
ATOM 1527 O O . ILE A 1 186 ? -3.171 -0.366 -12.043 1.00 94.31 186 ILE A O 1
ATOM 1531 N N . ALA A 1 187 ? -3.597 -2.560 -11.773 1.00 93.31 187 ALA A N 1
ATOM 1532 C CA . ALA A 1 187 ? -5.003 -2.418 -11.433 1.00 93.31 187 ALA A CA 1
ATOM 1533 C C . ALA A 1 187 ? -5.181 -2.293 -9.912 1.00 93.31 187 ALA A C 1
ATOM 1535 O O . ALA A 1 187 ? -4.671 -3.114 -9.151 1.00 93.31 187 ALA A O 1
ATOM 1536 N N . PHE A 1 188 ? -5.950 -1.298 -9.476 1.00 91.62 188 PHE A N 1
ATOM 1537 C CA . PHE A 1 188 ? -6.457 -1.180 -8.111 1.00 91.62 188 PHE A CA 1
ATOM 1538 C C . PHE A 1 188 ? -7.959 -1.421 -8.142 1.00 91.62 188 PHE A C 1
ATOM 1540 O O . PHE A 1 188 ? -8.727 -0.546 -8.542 1.00 91.62 188 PHE A O 1
ATOM 1547 N N . GLY A 1 189 ? -8.355 -2.627 -7.744 1.00 88.19 189 GLY A N 1
ATOM 1548 C CA . GLY A 1 189 ? -9.751 -3.021 -7.608 1.00 88.19 189 GLY A CA 1
ATOM 1549 C C . GLY A 1 189 ? -10.234 -2.916 -6.170 1.00 88.19 189 GLY A C 1
ATOM 1550 O O . GLY A 1 189 ? -9.472 -3.126 -5.225 1.00 88.19 189 GLY A O 1
ATOM 1551 N N . THR A 1 190 ? -11.521 -2.636 -6.009 1.00 82.50 190 THR A N 1
ATOM 1552 C CA . THR A 1 190 ? -12.211 -2.735 -4.725 1.00 82.50 190 THR A CA 1
ATOM 1553 C C . THR A 1 190 ? -13.524 -3.485 -4.866 1.00 82.50 190 THR A C 1
ATOM 1555 O O . THR A 1 190 ? -14.184 -3.411 -5.900 1.00 82.50 190 THR A O 1
ATOM 1558 N N . GLU A 1 191 ? -13.945 -4.153 -3.796 1.00 73.25 191 GLU A N 1
ATOM 1559 C CA . GLU A 1 191 ? -15.332 -4.610 -3.660 1.00 73.25 191 GLU A CA 1
ATOM 1560 C C . GLU A 1 191 ? -16.310 -3.421 -3.768 1.00 73.25 191 GLU A C 1
ATOM 1562 O O . GLU A 1 191 ? -15.927 -2.269 -3.536 1.00 73.25 191 GLU A O 1
ATOM 1567 N N . GLU A 1 192 ? -17.562 -3.693 -4.142 1.00 56.72 192 GLU A N 1
ATOM 1568 C CA . GLU A 1 192 ? -18.620 -2.681 -4.275 1.00 56.72 192 GLU A CA 1
ATOM 1569 C C . GLU A 1 192 ? -18.735 -1.803 -3.003 1.00 56.72 192 GLU A C 1
ATOM 1571 O O . GLU A 1 192 ? -18.578 -2.289 -1.883 1.00 56.72 192 GLU A O 1
ATOM 1576 N N . ASN A 1 193 ? -19.001 -0.497 -3.172 1.00 50.69 193 ASN A N 1
ATOM 1577 C CA . ASN A 1 193 ? -19.144 0.519 -2.105 1.00 50.69 193 ASN A CA 1
ATOM 1578 C C . ASN A 1 193 ? -17.871 0.956 -1.335 1.00 50.69 193 ASN A C 1
ATOM 1580 O O . ASN A 1 193 ? -17.975 1.451 -0.212 1.00 50.69 193 ASN A O 1
ATOM 1584 N N . LYS A 1 194 ? -16.667 0.843 -1.914 1.00 58.03 194 LYS A N 1
ATOM 1585 C CA . LYS A 1 194 ? -15.409 1.335 -1.300 1.00 58.03 194 LYS A CA 1
ATOM 1586 C C . LYS A 1 194 ? -14.796 2.511 -2.075 1.00 58.03 194 LYS A C 1
ATOM 1588 O O . LYS A 1 194 ? -14.959 2.620 -3.288 1.00 58.03 194 LYS A O 1
ATOM 1593 N N . LEU A 1 195 ? -14.098 3.413 -1.373 1.00 55.44 195 LEU A N 1
ATOM 1594 C CA . LEU A 1 195 ? -13.527 4.635 -1.963 1.00 55.44 195 LEU A CA 1
ATOM 1595 C C . LEU A 1 195 ? -12.093 4.408 -2.467 1.00 55.44 195 LEU A C 1
ATOM 1597 O O . LEU A 1 195 ? -11.203 4.037 -1.709 1.00 55.44 195 LEU A O 1
ATOM 1601 N N . LEU A 1 196 ? -11.824 4.733 -3.729 1.00 56.34 196 LEU A N 1
ATOM 1602 C CA . LEU A 1 196 ? -10.465 4.850 -4.265 1.00 56.34 196 LEU A CA 1
ATOM 1603 C C . LEU A 1 196 ? -10.186 6.313 -4.611 1.00 56.34 196 LEU A C 1
ATOM 1605 O O . LEU A 1 196 ? -10.933 6.921 -5.378 1.00 56.34 196 LEU A O 1
ATOM 1609 N N . LYS A 1 197 ? -9.121 6.896 -4.046 1.00 58.19 197 LYS A N 1
ATOM 1610 C CA . LYS A 1 197 ? -8.779 8.315 -4.251 1.00 58.19 197 LYS A CA 1
ATOM 1611 C C . LYS A 1 197 ? -7.329 8.496 -4.696 1.00 58.19 197 LYS A C 1
ATOM 1613 O O . LYS A 1 197 ? -6.418 8.396 -3.892 1.00 58.19 197 LYS A O 1
ATOM 1618 N N . ILE A 1 198 ? -7.097 8.834 -5.958 1.00 56.72 198 ILE A N 1
ATOM 1619 C CA . ILE A 1 198 ? -5.742 9.074 -6.487 1.00 56.72 198 ILE A CA 1
ATOM 1620 C C . ILE A 1 198 ? -5.306 10.514 -6.214 1.00 56.72 198 ILE A C 1
ATOM 1622 O O . ILE A 1 198 ? -6.122 11.437 -6.303 1.00 56.72 198 ILE A O 1
ATOM 1626 N N . ILE A 1 199 ? -4.026 10.711 -5.889 1.00 55.59 199 ILE A N 1
ATOM 1627 C CA . ILE A 1 199 ? -3.406 12.033 -5.752 1.00 55.59 199 ILE A CA 1
ATOM 1628 C C . ILE A 1 199 ? -2.026 12.019 -6.439 1.00 55.59 199 ILE A C 1
ATOM 1630 O O . ILE A 1 199 ? -1.238 11.130 -6.145 1.00 55.59 199 ILE A O 1
ATOM 1634 N N . PRO A 1 200 ? -1.667 13.012 -7.274 1.00 46.28 200 PRO A N 1
ATOM 1635 C CA . PRO A 1 200 ? -2.502 14.110 -7.762 1.00 46.28 200 PRO A CA 1
ATOM 1636 C C . PRO A 1 200 ? -3.559 13.638 -8.777 1.00 46.28 200 PRO A C 1
ATOM 1638 O O . PRO A 1 200 ? -3.495 12.528 -9.297 1.00 46.28 200 PRO A O 1
ATOM 1641 N N . LYS A 1 201 ? -4.565 14.489 -9.027 1.00 48.12 201 LYS A N 1
ATOM 1642 C CA . LYS A 1 201 ? -5.561 14.307 -10.097 1.00 48.12 201 LYS A CA 1
ATOM 1643 C C . LYS A 1 201 ? -4.848 14.337 -11.457 1.00 48.12 201 LYS A C 1
ATOM 1645 O O . LYS A 1 201 ? -4.753 15.396 -12.070 1.00 48.12 201 LYS A O 1
ATOM 1650 N N . GLU A 1 202 ? -4.340 13.207 -11.923 1.00 44.09 202 GLU A N 1
ATOM 1651 C CA . GLU A 1 202 ? -4.059 13.029 -13.346 1.00 44.09 202 GLU A CA 1
ATOM 1652 C C . GLU A 1 202 ? -5.388 12.785 -14.078 1.00 44.09 202 GLU A C 1
ATOM 1654 O O . GLU A 1 202 ? -6.346 12.258 -13.505 1.00 44.09 202 GLU A O 1
ATOM 1659 N N . ILE A 1 203 ? -5.479 13.285 -15.310 1.00 42.91 203 ILE A N 1
ATOM 1660 C CA . ILE A 1 203 ? -6.696 13.309 -16.127 1.00 42.91 203 ILE A CA 1
ATOM 1661 C C . ILE A 1 203 ? -7.206 11.872 -16.289 1.00 42.91 203 ILE A C 1
ATOM 1663 O O . ILE A 1 203 ? -6.516 11.026 -16.853 1.00 42.91 203 ILE A O 1
ATOM 1667 N N . PHE A 1 204 ? -8.410 11.598 -15.779 1.00 50.31 204 PHE A N 1
ATOM 1668 C CA . PHE A 1 204 ? -9.118 10.358 -16.072 1.00 50.31 204 PHE A CA 1
ATOM 1669 C C . PHE A 1 204 ? -9.486 10.383 -17.552 1.00 50.31 204 PHE A C 1
ATOM 1671 O O . PHE A 1 204 ? -10.388 11.117 -17.954 1.00 50.31 204 PHE A O 1
ATOM 1678 N N . GLU A 1 205 ? -8.798 9.593 -18.363 1.00 54.00 205 GLU A N 1
ATOM 1679 C CA . GLU A 1 205 ? -9.332 9.242 -19.669 1.00 54.00 205 GLU A CA 1
ATOM 1680 C C . GLU A 1 205 ? -10.269 8.050 -19.470 1.00 54.00 205 GLU A C 1
ATOM 1682 O O . GLU A 1 205 ? -9.889 7.029 -18.886 1.00 54.00 205 GLU A O 1
ATOM 1687 N N . ASN A 1 206 ? -11.520 8.200 -19.909 1.00 50.19 206 ASN A N 1
ATOM 1688 C CA . ASN A 1 206 ? -12.442 7.074 -19.971 1.00 50.19 206 ASN A CA 1
ATOM 1689 C C . ASN A 1 206 ? -11.831 6.049 -20.932 1.00 50.19 206 ASN A C 1
ATOM 1691 O O . ASN A 1 206 ? -11.602 6.364 -22.100 1.00 50.19 206 ASN A O 1
ATOM 1695 N N . GLY A 1 207 ? -11.526 4.853 -20.428 1.00 45.50 207 GLY A N 1
ATOM 1696 C CA . GLY A 1 207 ? -11.133 3.748 -21.288 1.00 45.50 207 GLY A CA 1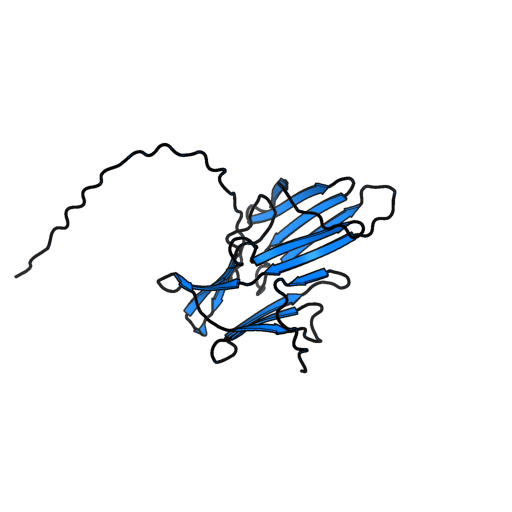
ATOM 1697 C C . GLY A 1 207 ? -12.351 3.341 -22.103 1.00 45.50 207 GLY A C 1
ATOM 1698 O O . GLY A 1 207 ? -13.295 2.790 -21.543 1.00 45.50 207 GLY A O 1
ATOM 1699 N N . ASN A 1 208 ? -12.356 3.671 -23.391 1.00 45.09 208 ASN A N 1
ATOM 1700 C CA . ASN A 1 208 ? -13.231 3.003 -24.340 1.00 45.09 208 ASN A CA 1
ATOM 1701 C C . ASN A 1 208 ? -12.502 1.718 -24.733 1.00 45.09 208 ASN A C 1
ATOM 1703 O O . ASN A 1 208 ? -11.464 1.797 -25.393 1.00 45.09 208 ASN A O 1
ATOM 1707 N N . ASP A 1 209 ? -13.010 0.584 -24.255 1.00 48.12 209 ASP A N 1
ATOM 1708 C CA . ASP A 1 209 ? -12.700 -0.717 -24.851 1.00 48.12 209 ASP A CA 1
ATOM 1709 C C . ASP A 1 209 ? -13.302 -0.781 -26.268 1.00 48.12 209 ASP A C 1
ATOM 1711 O O . ASP A 1 209 ? -14.465 -0.333 -26.437 1.00 48.12 209 ASP A O 1
#